Protein AF-A0A4Q3AN61-F1 (afdb_monomer)

Mean predicted aligned error: 5.4 Å

Foldseek 3Di:
DFEADLQAQWRQHPDYAAAPQDQRQQARDGSHHDAPQDRPPDPDGSLCQNVCCVVCRYRHVVCSVSHDDDDPVRDGDPLADRLVRLLVVLLVLLCVQLVPQWLPPWADLQLLVVVVVPDDDPVSRVVSVVVVPDRALCPDDLVSLLVRLQSLQVIDLSNVSRNLSSLLNSQSVPCPDASPGPSLVSNLVLQLCECCRPSCVSSSVPGDLSNLQSSLLSLLSQLQHHDDVSVVSSVSSCVNYSVVSHDPSSVSNRD

Nearest PDB structures (foldseek):
  1upk-assembly1_A  TM=3.782E-01  e=3.905E+00  Homo sapiens
  4u4j-assembly1_A  TM=2.506E-01  e=3.212E+00  Salmonella enterica subsp. enterica serovar Typhimurium str. LT2
  8uxh-assembly1_A  TM=2.604E-01  e=4.522E+00  Homo sapiens
  5njg-assembly1_B  TM=1.782E-01  e=8.124E+00  Homo sapiens

Structure (mmCIF, N/CA/C/O backbone):
data_AF-A0A4Q3AN61-F1
#
_entry.id   AF-A0A4Q3AN61-F1
#
loop_
_atom_site.group_PDB
_atom_site.id
_atom_site.type_symbol
_atom_site.label_atom_id
_atom_site.label_alt_id
_atom_site.label_comp_id
_atom_site.label_asym_id
_atom_site.label_entity_id
_atom_site.label_seq_id
_atom_site.pdbx_PDB_ins_code
_atom_site.Cartn_x
_atom_site.Cartn_y
_atom_site.Cartn_z
_atom_site.occupancy
_atom_site.B_iso_or_equiv
_atom_site.auth_seq_id
_atom_site.auth_comp_id
_atom_site.auth_asym_id
_atom_site.auth_atom_id
_atom_site.pdbx_PDB_model_num
ATOM 1 N N . MET A 1 1 ? -18.630 11.965 19.492 1.00 81.62 1 MET A N 1
ATOM 2 C CA . MET A 1 1 ? -19.019 10.878 18.563 1.00 81.62 1 MET A CA 1
ATOM 3 C C . MET A 1 1 ? -18.041 9.739 18.795 1.00 81.62 1 MET A C 1
ATOM 5 O O . MET A 1 1 ? -16.906 10.048 19.118 1.00 81.62 1 MET A O 1
ATOM 9 N N . LEU A 1 2 ? -18.459 8.474 18.699 1.00 92.25 2 LEU A N 1
ATOM 10 C CA . LEU A 1 2 ? -17.541 7.343 18.878 1.00 92.25 2 LEU A CA 1
ATOM 11 C C . LEU A 1 2 ? -16.742 7.054 17.594 1.00 92.25 2 LEU A C 1
ATOM 13 O O . LEU A 1 2 ? -17.246 7.204 16.472 1.00 92.25 2 LEU A O 1
ATOM 17 N N . HIS A 1 3 ? -15.504 6.613 17.774 1.00 92.88 3 HIS A N 1
ATOM 18 C CA . HIS A 1 3 ? -14.514 6.335 16.738 1.00 92.88 3 HIS A CA 1
ATOM 19 C C . HIS A 1 3 ? -14.272 4.823 16.602 1.00 92.88 3 HIS A C 1
ATOM 21 O O . HIS A 1 3 ? -14.392 4.097 17.595 1.00 92.88 3 HIS A O 1
ATOM 27 N N . PRO A 1 4 ? -14.008 4.324 15.380 1.00 93.88 4 PRO A N 1
ATOM 28 C CA . PRO A 1 4 ? -13.823 2.899 15.142 1.00 93.88 4 PRO A CA 1
ATOM 29 C C . PRO A 1 4 ? -12.527 2.385 15.772 1.00 93.88 4 PRO A C 1
ATOM 31 O O . PRO A 1 4 ? -11.484 3.019 15.658 1.00 93.88 4 PRO A O 1
ATOM 34 N N . CYS A 1 5 ? -12.590 1.208 16.387 1.00 94.12 5 CYS A N 1
ATOM 35 C CA . CYS A 1 5 ? -11.400 0.447 16.747 1.00 94.12 5 CYS A CA 1
ATOM 36 C C . CYS A 1 5 ? -10.705 -0.059 15.465 1.00 94.12 5 CYS A C 1
ATOM 38 O O . CYS A 1 5 ? -11.389 -0.642 14.617 1.00 94.12 5 CYS A O 1
ATOM 40 N N . PRO A 1 6 ? -9.375 0.081 15.317 1.00 92.12 6 PRO A N 1
ATOM 41 C CA . PRO A 1 6 ? -8.661 -0.352 14.112 1.00 92.12 6 PRO A CA 1
ATOM 42 C C . PRO A 1 6 ? -8.673 -1.880 13.932 1.00 92.12 6 PRO A C 1
ATOM 44 O O . PRO A 1 6 ? -8.605 -2.379 12.806 1.00 92.12 6 PRO A O 1
ATOM 47 N N . CYS A 1 7 ? -8.820 -2.639 15.023 1.00 94.19 7 CYS A N 1
ATOM 48 C CA . CYS A 1 7 ? -8.871 -4.099 14.996 1.00 94.19 7 CYS A CA 1
ATOM 49 C C . CYS A 1 7 ? -10.232 -4.639 14.520 1.00 94.19 7 CYS A C 1
ATOM 51 O O . CYS A 1 7 ? -10.282 -5.456 13.605 1.00 94.19 7 CYS A O 1
ATOM 53 N N . CYS A 1 8 ? -11.353 -4.184 15.092 1.00 95.81 8 CYS A N 1
ATOM 54 C CA . CYS A 1 8 ? -12.673 -4.749 14.770 1.00 95.81 8 CYS A CA 1
ATOM 55 C C . CYS A 1 8 ? -13.580 -3.842 13.924 1.00 95.81 8 CYS A C 1
ATOM 57 O O . CYS A 1 8 ? -14.554 -4.318 13.335 1.00 95.81 8 CYS A O 1
ATOM 59 N N . GLY A 1 9 ? -13.292 -2.543 13.851 1.00 95.50 9 GLY A N 1
ATOM 60 C CA . GLY A 1 9 ? -14.069 -1.548 13.109 1.00 95.50 9 GLY A CA 1
ATOM 61 C C . GLY A 1 9 ? -15.315 -1.024 13.820 1.00 95.50 9 GLY A C 1
ATOM 62 O O . GLY A 1 9 ? -15.982 -0.133 13.290 1.00 95.50 9 GLY A O 1
ATOM 63 N N . TYR A 1 10 ? -15.658 -1.548 14.999 1.00 97.00 10 TYR A N 1
ATOM 6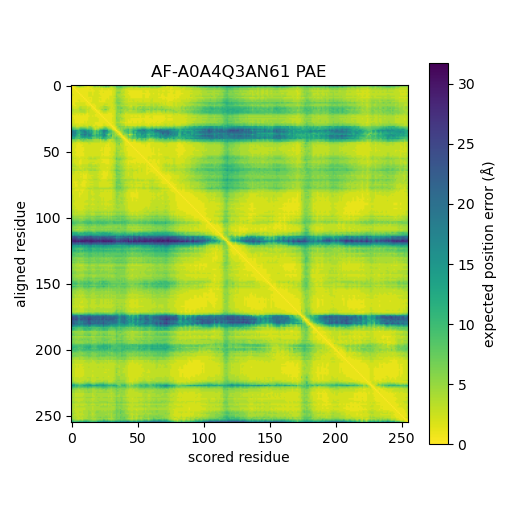4 C CA . TYR A 1 10 ? -16.781 -1.054 15.798 1.00 97.00 10 TYR A CA 1
ATOM 65 C C . TYR A 1 10 ? -16.436 0.264 16.484 1.00 97.00 10 TYR A C 1
ATOM 67 O O . TYR A 1 10 ? -15.314 0.462 16.950 1.00 97.00 10 TYR A O 1
ATOM 75 N N . ARG A 1 11 ? -17.403 1.185 16.524 1.00 95.62 11 ARG A N 1
ATOM 76 C CA . ARG A 1 11 ? -17.224 2.520 17.101 1.00 95.62 11 ARG A CA 1
ATOM 77 C C . ARG A 1 11 ? -17.287 2.480 18.621 1.00 95.62 11 ARG A C 1
ATOM 79 O O . ARG A 1 11 ? -18.329 2.765 19.192 1.00 95.62 11 ARG A O 1
ATOM 86 N N . THR A 1 12 ? -16.170 2.139 19.252 1.00 95.25 12 THR A N 1
ATOM 87 C CA . THR A 1 12 ? -16.048 2.024 20.712 1.00 95.25 12 THR A CA 1
ATOM 88 C C . THR A 1 12 ? -15.184 3.120 21.329 1.00 95.25 12 THR A C 1
ATOM 90 O O . THR A 1 12 ? -15.250 3.340 22.537 1.00 95.25 12 THR A O 1
ATOM 93 N N . TYR A 1 13 ? -14.341 3.790 20.539 1.00 93.56 13 TYR A N 1
ATOM 94 C CA . TYR A 1 13 ? -13.363 4.741 21.063 1.00 93.56 13 TYR A CA 1
ATOM 95 C C . TYR A 1 13 ? -13.947 6.132 21.258 1.00 93.56 13 TYR A C 1
ATOM 97 O O . TYR A 1 13 ? -14.744 6.617 20.455 1.00 93.56 13 TYR A O 1
ATOM 105 N N . THR A 1 14 ? -13.550 6.783 22.346 1.00 93.25 14 THR A N 1
ATOM 106 C CA . THR A 1 14 ? -13.992 8.149 22.672 1.00 93.25 14 THR A CA 1
ATOM 107 C C . THR A 1 14 ? -13.210 9.226 21.920 1.00 93.25 14 THR A C 1
ATOM 109 O O . THR A 1 14 ? -13.725 10.327 21.722 1.00 93.25 14 THR A O 1
ATOM 112 N N . LEU A 1 15 ? -12.010 8.884 21.450 1.00 91.69 15 LEU A N 1
ATOM 113 C CA . LEU A 1 15 ? -11.125 9.693 20.615 1.00 91.69 15 LEU A CA 1
ATOM 114 C C . LEU A 1 15 ? -10.710 8.880 19.372 1.00 91.69 15 LEU A C 1
ATOM 116 O O . LEU A 1 15 ? -10.845 7.654 19.390 1.00 91.69 15 LEU A O 1
ATOM 120 N N . PRO A 1 16 ? -10.244 9.523 18.284 1.00 89.69 16 PRO A N 1
ATOM 121 C CA . PRO A 1 16 ? -9.617 8.813 17.168 1.00 89.69 16 PRO A CA 1
ATOM 122 C C . PRO A 1 16 ? -8.481 7.902 17.651 1.00 89.69 16 PRO A C 1
ATOM 124 O O . PRO A 1 16 ? -7.779 8.268 18.592 1.00 89.69 16 PRO A O 1
ATOM 127 N N . ALA A 1 17 ? -8.321 6.743 17.007 1.00 87.31 17 ALA A N 1
ATOM 128 C CA . ALA A 1 17 ? -7.246 5.801 17.311 1.00 87.31 17 ALA A CA 1
ATOM 129 C C . ALA A 1 17 ? -5.861 6.423 17.050 1.00 87.31 17 ALA A C 1
ATOM 131 O O . ALA A 1 17 ? -5.745 7.427 16.342 1.00 87.31 17 ALA A O 1
ATOM 132 N N . GLY A 1 18 ? -4.818 5.822 17.622 1.00 82.75 18 GLY A N 1
ATOM 133 C CA . GLY A 1 18 ? -3.443 6.322 17.522 1.00 82.75 18 GLY A CA 1
ATOM 134 C C . GLY A 1 18 ? -2.778 6.542 18.877 1.00 82.75 18 GLY A C 1
ATOM 135 O O . GLY A 1 18 ? -1.993 7.479 19.028 1.00 82.75 18 GLY A O 1
ATOM 136 N N . GLY A 1 19 ? -3.106 5.713 19.870 1.00 85.12 19 GLY A N 1
ATOM 137 C CA . GLY A 1 19 ? -2.474 5.766 21.189 1.00 85.12 19 GLY A CA 1
ATOM 138 C C . GLY A 1 19 ? -3.337 6.359 22.300 1.00 85.12 19 GLY A C 1
ATOM 139 O O . GLY A 1 19 ? -2.818 7.019 23.199 1.00 85.12 19 GLY A O 1
ATOM 140 N N . THR A 1 20 ? -4.653 6.147 22.261 1.00 86.75 20 THR A N 1
ATOM 141 C CA . THR A 1 20 ? -5.589 6.592 23.309 1.00 86.75 20 THR A CA 1
ATOM 142 C C . THR A 1 20 ? -5.474 5.813 24.623 1.00 86.75 20 THR A C 1
ATOM 144 O O . THR A 1 20 ? -6.098 6.209 25.608 1.00 86.75 20 THR A O 1
ATOM 147 N N . MET A 1 21 ? -4.706 4.716 24.649 1.00 89.31 21 MET A N 1
ATOM 148 C CA . MET A 1 21 ? -4.647 3.724 25.733 1.00 89.31 21 MET A CA 1
ATOM 149 C C . MET A 1 21 ? -6.006 3.066 26.023 1.00 89.31 21 MET A C 1
ATOM 151 O O . MET A 1 21 ? -6.222 2.495 27.092 1.00 89.31 21 MET A O 1
ATOM 155 N N . GLN A 1 22 ? -6.971 3.173 25.102 1.00 92.50 22 GLN A N 1
ATOM 156 C CA . GLN A 1 22 ? -8.298 2.610 25.300 1.00 92.50 22 GLN A CA 1
ATOM 157 C C . GLN A 1 22 ? -8.329 1.135 24.884 1.00 92.50 22 GLN A C 1
ATOM 159 O O . GLN A 1 22 ? -8.010 0.781 23.748 1.00 92.50 22 GLN A O 1
ATOM 164 N N . LEU A 1 23 ? -8.828 0.284 25.779 1.00 94.88 23 LEU A N 1
ATOM 165 C CA . LEU A 1 23 ? -9.149 -1.106 25.476 1.00 94.88 23 LEU A CA 1
ATOM 166 C C . LEU A 1 23 ? -10.512 -1.201 24.775 1.00 94.88 23 LEU A C 1
ATOM 168 O O . LEU A 1 23 ? -11.520 -0.675 25.260 1.00 94.88 23 LEU A O 1
ATOM 172 N N . CYS A 1 24 ? -10.566 -1.858 23.618 1.00 96.12 24 CYS A N 1
ATOM 173 C CA . CYS A 1 24 ? -11.823 -2.080 22.910 1.00 96.12 24 CYS A CA 1
ATOM 174 C C . CYS A 1 24 ? -12.629 -3.193 23.602 1.00 96.12 24 CYS A C 1
ATOM 176 O O . CYS A 1 24 ? -12.185 -4.334 23.600 1.00 96.12 24 CYS A O 1
ATOM 178 N N . PRO A 1 25 ? -13.848 -2.948 24.111 1.00 97.12 25 PRO A N 1
ATOM 179 C CA . PRO A 1 25 ? -14.635 -3.993 24.774 1.00 97.12 25 PRO A CA 1
ATOM 180 C C . PRO A 1 25 ? -15.179 -5.061 23.808 1.00 97.12 25 PRO A C 1
ATOM 182 O O . PRO A 1 25 ? -15.655 -6.107 24.242 1.00 97.12 25 PRO A O 1
ATOM 185 N N . VAL A 1 26 ? -15.149 -4.795 22.497 1.00 98.06 26 VAL A N 1
ATOM 186 C CA . VAL A 1 26 ? -15.677 -5.706 21.470 1.00 98.06 26 VAL A CA 1
ATOM 187 C C . VAL A 1 26 ? -14.638 -6.725 21.016 1.00 98.06 26 VAL A C 1
ATOM 189 O O . VAL A 1 26 ? -15.005 -7.847 20.690 1.00 98.06 26 VAL A O 1
ATOM 192 N N . CYS A 1 27 ? -13.357 -6.355 20.976 1.00 97.19 27 CYS A N 1
ATOM 193 C CA . CYS A 1 27 ? -12.296 -7.257 20.526 1.00 97.19 27 CYS A CA 1
ATOM 194 C C . CYS A 1 27 ? -11.106 -7.360 21.475 1.00 97.19 27 CYS A C 1
ATOM 196 O O . CYS A 1 27 ? -10.218 -8.142 21.193 1.00 97.19 27 CYS A O 1
ATOM 198 N N . PHE A 1 28 ? -11.072 -6.595 22.563 1.00 96.12 28 PHE A N 1
ATOM 199 C CA . PHE A 1 28 ? -9.968 -6.533 23.523 1.00 96.12 28 PHE A CA 1
ATOM 200 C C . PHE A 1 28 ? -8.650 -5.933 22.994 1.00 96.12 28 PHE A C 1
ATOM 202 O O . PHE A 1 28 ? -7.625 -6.020 23.651 1.00 96.12 28 PHE A O 1
ATOM 209 N N . TRP A 1 29 ? -8.661 -5.263 21.835 1.00 94.81 29 TRP A N 1
ATOM 210 C CA . TRP A 1 29 ? -7.485 -4.534 21.339 1.00 94.81 29 TRP A CA 1
ATOM 211 C C . TRP A 1 29 ? -7.220 -3.272 22.167 1.00 94.81 29 TRP A C 1
ATOM 213 O O . TRP A 1 29 ? -8.108 -2.415 22.278 1.00 94.81 29 TRP A O 1
ATOM 223 N N . GLU A 1 30 ? -6.008 -3.135 22.702 1.00 93.12 30 GLU A N 1
ATOM 224 C CA . GLU A 1 30 ? -5.552 -1.908 23.357 1.00 93.12 30 GLU A CA 1
ATOM 225 C C . GLU A 1 30 ? -4.982 -0.939 22.320 1.00 93.12 30 GLU A C 1
ATOM 227 O O . GLU A 1 30 ? -4.040 -1.274 21.607 1.00 93.12 30 GLU A O 1
ATOM 232 N N . ASP A 1 31 ? -5.529 0.275 22.237 1.00 89.75 31 ASP A N 1
ATOM 233 C CA . ASP A 1 31 ? -4.998 1.356 21.396 1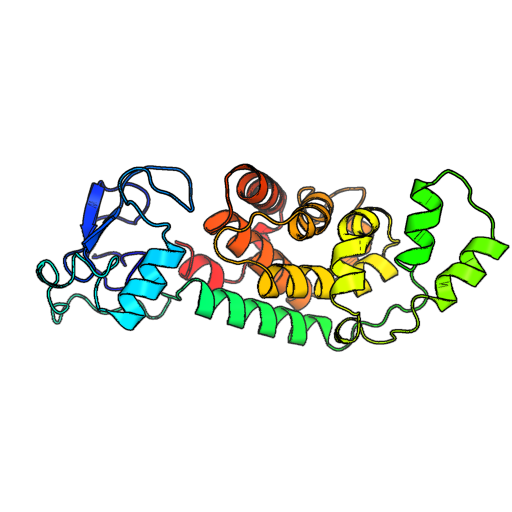.00 89.75 31 ASP A CA 1
ATOM 234 C C . ASP A 1 31 ? -3.819 2.057 22.081 1.00 89.75 31 ASP A C 1
ATOM 236 O O . ASP A 1 31 ? -3.891 3.230 22.443 1.00 89.75 31 ASP A O 1
ATOM 240 N N . ALA A 1 32 ? -2.744 1.314 22.321 1.00 84.38 32 ALA A N 1
ATOM 241 C CA . ALA A 1 32 ? -1.521 1.848 22.899 1.00 84.38 32 ALA A CA 1
ATOM 242 C C . ALA A 1 32 ? -0.745 2.723 21.893 1.00 84.38 32 ALA A C 1
ATOM 244 O O . ALA A 1 32 ? -0.898 2.560 20.679 1.00 84.38 32 ALA A O 1
ATOM 245 N N . PRO A 1 33 ? 0.056 3.695 22.361 1.00 75.12 33 PRO A N 1
ATOM 246 C CA . PRO A 1 33 ? 0.969 4.443 21.514 1.00 75.12 33 PRO A CA 1
ATOM 247 C C . PRO A 1 33 ? 2.162 3.562 21.131 1.00 75.12 33 PRO A C 1
ATOM 249 O O . PRO A 1 33 ? 2.744 2.889 21.976 1.00 75.12 33 PRO A O 1
ATOM 252 N N . GLY A 1 34 ? 2.568 3.614 19.870 1.00 67.50 34 GLY A N 1
ATOM 253 C CA . GLY A 1 34 ? 3.721 2.880 19.359 1.00 67.50 34 GLY A CA 1
ATOM 254 C C . GLY A 1 34 ? 3.796 2.968 17.841 1.00 67.50 34 GLY A C 1
ATOM 255 O O . GLY A 1 34 ? 2.941 3.596 17.208 1.00 67.50 34 GLY A O 1
ATOM 256 N N . GLU A 1 35 ? 4.832 2.371 17.268 1.00 57.16 35 GLU A N 1
ATOM 257 C CA . GLU A 1 35 ? 5.071 2.381 15.828 1.00 57.16 35 GLU A CA 1
ATOM 258 C C . GLU A 1 35 ? 4.283 1.256 15.145 1.00 57.16 35 GLU A C 1
ATOM 260 O O . GLU A 1 35 ? 4.351 0.093 15.528 1.00 57.16 35 GLU A O 1
ATOM 265 N N . ALA A 1 36 ? 3.478 1.581 14.132 1.00 60.53 36 ALA A N 1
ATOM 266 C CA . ALA A 1 36 ? 2.801 0.541 13.363 1.00 60.53 36 ALA A CA 1
ATOM 267 C C . ALA A 1 36 ? 3.845 -0.400 12.713 1.00 60.53 36 ALA A C 1
ATOM 269 O O . ALA A 1 36 ? 4.864 0.094 12.242 1.00 60.53 36 ALA A O 1
ATOM 270 N N . PRO A 1 37 ? 3.612 -1.729 12.675 1.00 62.22 37 PRO A N 1
ATOM 271 C CA . PRO A 1 37 ? 2.356 -2.419 12.975 1.00 62.22 37 PRO A CA 1
ATOM 272 C C . PRO A 1 37 ? 2.200 -2.887 14.441 1.00 62.22 37 PRO A C 1
ATOM 274 O O . PRO A 1 37 ? 1.203 -3.554 14.745 1.00 62.22 37 PRO A O 1
ATOM 277 N N . TYR A 1 38 ? 3.130 -2.529 15.340 1.00 62.00 38 TYR A N 1
ATOM 278 C CA . TYR A 1 38 ? 3.197 -2.976 16.739 1.00 62.00 38 TYR A CA 1
ATOM 279 C C . TYR A 1 38 ? 3.092 -1.817 17.735 1.00 62.00 38 TYR A C 1
ATOM 281 O O . TYR A 1 38 ? 4.001 -1.018 17.919 1.00 62.00 38 TYR A O 1
ATOM 289 N N . ASN A 1 39 ? 2.020 -1.767 18.514 1.00 66.00 39 ASN A N 1
ATOM 290 C CA . ASN A 1 39 ? 1.826 -0.660 19.450 1.00 66.00 39 ASN A CA 1
ATOM 291 C C . ASN A 1 39 ? 2.432 -0.873 20.854 1.00 66.00 39 ASN A C 1
ATOM 293 O O . ASN A 1 39 ? 2.015 -0.214 21.802 1.00 66.00 39 ASN A O 1
ATOM 297 N N . GLY A 1 40 ? 3.387 -1.799 21.004 1.00 65.75 40 GLY A N 1
ATOM 298 C CA . GLY A 1 40 ? 4.168 -2.022 22.231 1.00 65.75 40 GLY A CA 1
ATOM 299 C C . GLY A 1 40 ? 3.426 -2.632 23.432 1.00 65.75 40 GLY A C 1
ATOM 300 O O . GLY A 1 40 ? 4.089 -3.179 24.310 1.00 65.75 40 GLY A O 1
ATOM 301 N N . SER A 1 41 ? 2.089 -2.576 23.472 1.00 77.06 41 SER A N 1
ATOM 302 C CA . SER A 1 41 ? 1.270 -3.171 24.546 1.00 77.06 41 SER A CA 1
ATOM 303 C C . SER A 1 41 ? 0.604 -4.494 24.171 1.00 77.06 41 SER A C 1
ATOM 305 O O . SER A 1 41 ? 0.270 -5.269 25.062 1.00 77.06 41 SER A O 1
ATOM 307 N N . ASN A 1 42 ? 0.393 -4.762 22.880 1.00 81.69 42 ASN A N 1
ATOM 308 C CA . ASN A 1 42 ? -0.189 -6.025 22.418 1.00 81.69 42 ASN A CA 1
ATOM 309 C C . ASN A 1 42 ? 0.923 -7.014 22.027 1.00 81.69 42 ASN A C 1
ATOM 311 O O . ASN A 1 42 ? 1.952 -6.609 21.484 1.00 81.69 42 ASN A O 1
ATOM 315 N N . GLU A 1 43 ? 0.703 -8.312 22.265 1.00 85.81 43 GLU A N 1
ATOM 316 C CA . GLU A 1 43 ? 1.653 -9.375 21.886 1.00 85.81 43 GLU A CA 1
ATOM 317 C C . GLU A 1 43 ? 1.625 -9.681 20.378 1.00 85.81 43 GLU A C 1
ATOM 319 O O . GLU A 1 43 ? 2.527 -10.331 19.851 1.00 85.81 43 GLU A O 1
ATOM 324 N N . VAL A 1 44 ? 0.588 -9.205 19.682 1.00 87.81 44 VAL A N 1
ATOM 325 C CA . VAL A 1 44 ? 0.359 -9.421 18.251 1.00 87.81 44 VAL A CA 1
ATOM 326 C C . VAL A 1 44 ? 0.293 -8.100 17.486 1.00 87.81 44 VAL A C 1
ATOM 328 O O . VAL A 1 44 ? -0.143 -7.072 18.013 1.00 87.81 44 VAL A O 1
ATOM 331 N N . SER A 1 45 ? 0.668 -8.130 16.207 1.00 87.88 45 SER A N 1
ATOM 332 C CA . SER A 1 45 ? 0.515 -6.976 15.317 1.00 87.88 45 SER A CA 1
ATOM 333 C C . SER A 1 45 ? -0.960 -6.660 15.055 1.00 87.88 45 SER A C 1
ATOM 335 O O . SER A 1 45 ? -1.835 -7.526 15.172 1.00 87.88 45 SER A O 1
ATOM 337 N N . LEU A 1 46 ? -1.267 -5.433 14.618 1.00 89.50 46 LEU A N 1
ATOM 338 C CA . LEU A 1 46 ? -2.643 -5.067 14.250 1.00 89.50 46 LEU A CA 1
ATOM 339 C C . LEU A 1 46 ? -3.219 -5.997 13.163 1.00 89.50 46 LEU A C 1
ATOM 341 O O . LEU A 1 46 ? -4.403 -6.335 13.197 1.00 89.50 46 LEU A O 1
ATOM 345 N N . ILE A 1 47 ? -2.389 -6.445 12.216 1.00 89.44 47 ILE A N 1
ATOM 346 C CA . ILE A 1 47 ? -2.797 -7.374 11.152 1.00 89.44 47 ILE A CA 1
ATOM 347 C C . ILE A 1 47 ? -3.220 -8.718 11.756 1.00 89.44 47 ILE A C 1
ATOM 349 O O . ILE A 1 47 ? -4.281 -9.254 11.421 1.00 89.44 47 ILE A O 1
ATOM 353 N N . GLN A 1 48 ? -2.403 -9.263 12.658 1.00 90.44 48 GLN A N 1
ATOM 354 C CA . GLN A 1 48 ? -2.705 -10.505 13.367 1.00 90.44 48 GLN A CA 1
ATOM 355 C C . GLN A 1 48 ? -3.977 -10.354 14.211 1.00 90.44 48 GLN A C 1
ATOM 357 O O . GLN A 1 48 ? -4.864 -11.203 14.131 1.00 90.44 48 GLN A O 1
ATOM 362 N N . ALA A 1 49 ? -4.132 -9.231 14.916 1.00 93.00 49 ALA A N 1
ATOM 363 C CA . ALA A 1 49 ? -5.318 -8.935 15.709 1.00 93.00 49 ALA A CA 1
ATOM 364 C C . ALA A 1 49 ? -6.606 -8.862 14.880 1.00 93.00 49 ALA A C 1
ATOM 366 O O . ALA A 1 49 ? -7.627 -9.434 15.265 1.00 93.00 49 ALA A O 1
ATOM 367 N N . GLN A 1 50 ? -6.570 -8.205 13.717 1.00 94.19 50 GLN A N 1
ATOM 368 C CA . GLN A 1 50 ? -7.705 -8.158 12.791 1.00 94.19 50 GLN A CA 1
ATOM 369 C C . GLN A 1 50 ? -8.102 -9.564 12.320 1.00 94.19 50 GLN A C 1
ATOM 371 O O . GLN A 1 50 ? -9.291 -9.891 12.283 1.00 94.19 50 GLN A O 1
ATOM 376 N N . ARG A 1 51 ? -7.123 -10.416 11.984 1.00 93.88 51 ARG A N 1
ATOM 377 C CA . ARG A 1 51 ? -7.365 -11.809 11.574 1.00 93.88 51 ARG A CA 1
ATOM 378 C C . ARG A 1 51 ? -7.949 -12.639 12.710 1.00 93.88 51 ARG A C 1
ATOM 380 O O . ARG A 1 51 ? -8.956 -13.313 12.506 1.00 93.88 51 ARG A O 1
ATOM 387 N N . HIS A 1 52 ? -7.369 -12.554 13.905 1.00 95.25 52 HIS A N 1
ATOM 388 C CA . HIS A 1 52 ? -7.894 -13.229 15.087 1.00 95.25 52 HIS A CA 1
ATOM 389 C C . HIS A 1 52 ? -9.319 -12.786 15.398 1.00 95.25 52 HIS A C 1
ATOM 391 O O . HIS A 1 52 ? -10.169 -13.641 15.627 1.00 95.25 52 HIS A O 1
ATOM 397 N N . TYR A 1 53 ? -9.626 -11.490 15.312 1.00 96.81 53 TYR A N 1
ATOM 398 C CA . TYR A 1 53 ? -10.976 -10.999 15.569 1.00 96.81 53 TYR A CA 1
ATOM 399 C C . TYR A 1 53 ? -11.994 -11.598 14.596 1.00 96.81 53 TYR A C 1
ATOM 401 O O . TYR A 1 53 ? -13.066 -12.038 15.010 1.00 96.81 53 TYR A O 1
ATOM 409 N N . LEU A 1 54 ? -11.648 -11.665 13.309 1.00 95.44 54 LEU A N 1
ATOM 410 C CA . LEU A 1 54 ? -12.517 -12.246 12.286 1.00 95.44 54 LEU A CA 1
ATOM 411 C C . LEU A 1 54 ? -12.766 -13.753 12.484 1.00 95.44 54 LEU A C 1
ATOM 413 O O . LEU A 1 54 ? -13.788 -14.247 12.014 1.00 95.44 54 LEU A O 1
ATOM 417 N N . ILE A 1 55 ? -11.873 -14.469 13.176 1.00 95.69 55 ILE A N 1
ATOM 418 C CA . ILE A 1 55 ? -11.982 -15.917 13.423 1.00 95.69 55 ILE A CA 1
ATOM 419 C C . ILE A 1 55 ? -12.602 -16.219 14.799 1.00 95.69 55 ILE A C 1
ATOM 421 O O . ILE A 1 55 ? -13.454 -17.098 14.916 1.00 95.69 55 ILE A O 1
ATOM 425 N N . HIS A 1 56 ? -12.177 -15.505 15.841 1.00 94.94 56 HIS A N 1
ATOM 426 C CA . HIS A 1 56 ? -12.441 -15.822 17.249 1.00 94.94 56 HIS A CA 1
ATOM 427 C C . HIS A 1 56 ? -13.356 -14.811 17.952 1.00 94.94 56 HIS A C 1
ATOM 429 O O . HIS A 1 56 ? -13.855 -15.098 19.038 1.00 94.94 56 HIS A O 1
ATOM 435 N N . GLY A 1 57 ? -13.577 -13.630 17.366 1.00 96.06 57 GLY A N 1
ATOM 436 C CA . GLY A 1 57 ? -14.286 -12.522 18.014 1.00 96.06 57 GLY A CA 1
ATOM 437 C C . GLY A 1 57 ? -13.433 -11.711 18.996 1.00 96.06 57 GLY A C 1
ATOM 438 O O . GLY A 1 57 ? -13.958 -10.805 19.631 1.00 96.06 57 GLY A O 1
ATOM 439 N N . ALA A 1 58 ? -12.127 -11.980 19.087 1.00 97.06 58 ALA A N 1
ATOM 440 C CA . ALA A 1 58 ? -11.162 -11.265 19.926 1.00 97.06 58 ALA A CA 1
ATOM 441 C C . ALA A 1 58 ? -9.845 -11.024 19.166 1.00 97.06 58 ALA A C 1
ATOM 443 O O . ALA A 1 58 ? -9.518 -11.786 18.260 1.00 97.06 58 ALA A O 1
ATOM 444 N N . CYS A 1 59 ? -9.093 -9.979 19.522 1.00 94.88 59 CYS A N 1
ATOM 445 C CA . CYS A 1 59 ? -7.792 -9.641 18.933 1.00 94.88 59 CYS A CA 1
ATOM 446 C C . CYS A 1 59 ? -6.746 -10.740 19.155 1.00 94.88 59 CYS A C 1
ATOM 448 O O . CYS A 1 59 ? -5.817 -10.888 18.369 1.00 94.88 59 CYS A O 1
ATOM 450 N N . GLU A 1 60 ? -6.929 -11.560 20.183 1.00 93.31 60 GLU A N 1
ATOM 451 C CA . GLU A 1 60 ? -6.182 -12.787 20.409 1.00 93.31 60 GLU A CA 1
ATOM 452 C C . GLU A 1 60 ? -7.130 -13.847 20.955 1.00 93.31 60 GLU A C 1
ATOM 454 O O . GLU A 1 60 ? -8.051 -13.542 21.716 1.00 93.31 60 GLU A O 1
ATOM 459 N N . ALA A 1 61 ? -6.903 -15.109 20.587 1.00 93.12 61 ALA A N 1
ATOM 460 C CA . ALA A 1 61 ? -7.788 -16.206 20.976 1.00 93.12 61 ALA A CA 1
ATOM 461 C C . ALA A 1 61 ? -7.954 -16.328 22.505 1.00 93.12 61 ALA A C 1
ATOM 463 O O . ALA A 1 61 ? -9.036 -16.669 22.980 1.00 93.12 61 ALA A O 1
ATOM 464 N N . GLN A 1 62 ? -6.911 -16.001 23.277 1.00 93.94 62 GLN A N 1
ATOM 465 C CA . GLN A 1 62 ? -6.933 -16.057 24.741 1.00 93.94 62 GLN A CA 1
ATOM 466 C C . GLN A 1 62 ? -7.911 -15.065 25.391 1.00 93.94 62 GLN A C 1
ATOM 468 O O . GLN A 1 62 ? -8.436 -15.350 26.465 1.00 93.94 62 GLN A O 1
ATOM 473 N N . PHE A 1 63 ? -8.224 -13.947 24.728 1.00 95.25 63 PHE A N 1
ATOM 474 C CA . PHE A 1 63 ? -9.097 -12.902 25.272 1.00 95.25 63 PHE A CA 1
ATOM 475 C C . PHE A 1 63 ? -10.573 -13.076 24.917 1.00 95.25 63 PHE A C 1
ATOM 477 O O . PHE A 1 63 ? -11.385 -12.206 25.218 1.00 95.25 63 PHE A O 1
ATOM 484 N N . GLN A 1 64 ? -10.968 -14.199 24.312 1.00 93.06 64 GLN A N 1
ATOM 485 C CA . GLN A 1 64 ? -12.361 -14.427 23.917 1.00 93.06 64 GLN A CA 1
ATOM 486 C C . GLN A 1 64 ? -13.353 -14.254 25.085 1.00 93.06 64 GLN A C 1
ATOM 488 O O . GLN A 1 64 ? -14.431 -13.694 24.890 1.00 93.06 64 GLN A O 1
ATOM 493 N N . GLY A 1 65 ? -12.974 -14.674 26.299 1.00 94.75 65 GLY A N 1
ATOM 494 C CA . GLY A 1 65 ? -13.788 -14.524 27.513 1.00 94.75 65 GLY A CA 1
ATOM 495 C C . GLY A 1 65 ? -13.916 -13.090 28.042 1.00 94.75 65 GLY A C 1
ATOM 496 O 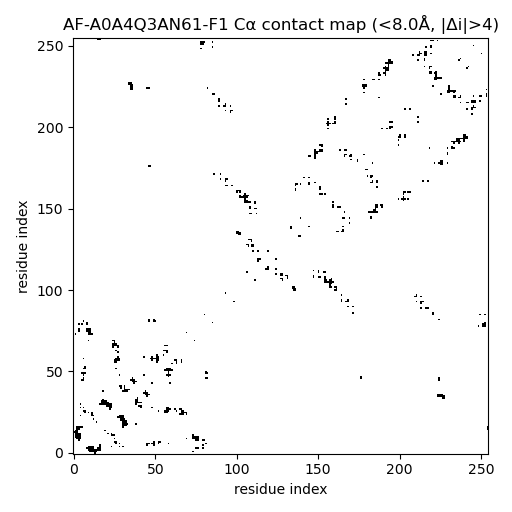O . GLY A 1 65 ? -14.810 -12.827 28.840 1.00 94.75 65 GLY A O 1
ATOM 497 N N . GLU A 1 66 ? -13.069 -12.172 27.573 1.00 96.62 66 GLU A N 1
ATOM 498 C CA . GLU A 1 66 ? -13.022 -10.769 28.004 1.00 96.62 66 GLU A CA 1
ATOM 499 C C . GLU A 1 66 ? -13.783 -9.827 27.049 1.00 96.62 66 GLU A C 1
ATOM 501 O O . GLU A 1 66 ? -13.888 -8.621 27.283 1.00 96.62 66 GLU A O 1
ATOM 506 N N . THR A 1 67 ? -14.322 -10.362 25.949 1.00 97.19 67 THR A N 1
ATOM 507 C CA . THR A 1 67 ? -15.065 -9.589 24.943 1.00 97.19 67 THR A CA 1
ATOM 508 C C . THR A 1 67 ? -16.567 -9.564 25.213 1.00 97.19 67 THR A C 1
ATOM 510 O O . THR A 1 67 ? -17.134 -10.441 25.869 1.00 97.19 67 THR A O 1
ATOM 513 N N . ARG A 1 68 ? -17.254 -8.567 24.649 1.00 97.25 68 ARG A N 1
ATOM 514 C CA . ARG A 1 68 ? -18.720 -8.528 24.570 1.00 97.25 68 ARG A CA 1
ATOM 515 C C . ARG A 1 68 ? -19.204 -8.228 23.156 1.00 97.25 68 ARG A C 1
ATOM 517 O O . ARG A 1 68 ? -18.496 -7.633 22.348 1.00 97.25 68 ARG A O 1
ATOM 524 N N . ALA A 1 69 ? -20.464 -8.560 22.884 1.00 97.19 69 ALA A N 1
ATOM 525 C CA . ALA A 1 69 ? -21.132 -8.083 21.678 1.00 97.19 69 ALA A CA 1
ATOM 526 C C . ALA A 1 69 ? -21.149 -6.535 21.633 1.00 97.19 69 ALA A C 1
ATOM 528 O O . ALA A 1 69 ? -21.239 -5.893 22.691 1.00 97.19 69 ALA A O 1
ATOM 529 N N . PRO A 1 70 ? -21.072 -5.927 20.434 1.00 97.50 70 PRO A N 1
ATOM 530 C CA . PRO A 1 70 ? -21.228 -4.484 20.276 1.00 97.50 70 PRO A CA 1
ATOM 531 C C . PRO A 1 70 ? -22.623 -4.037 20.731 1.00 97.50 70 PRO A C 1
ATOM 533 O O . PRO A 1 70 ? -23.608 -4.760 20.559 1.00 97.50 70 PRO A O 1
ATOM 536 N N . LEU A 1 71 ? -22.708 -2.841 21.311 1.00 97.19 71 LEU A N 1
ATOM 537 C CA . LEU A 1 71 ? -23.983 -2.204 21.639 1.00 97.19 71 LEU A CA 1
ATOM 538 C C . LEU A 1 71 ? -24.680 -1.713 20.365 1.00 97.19 71 LEU A C 1
ATOM 540 O O . LEU A 1 71 ? -24.055 -1.535 19.320 1.00 97.19 71 LEU A O 1
ATOM 544 N N . THR A 1 72 ? -25.980 -1.437 20.460 1.00 96.00 72 THR A N 1
ATOM 545 C CA . THR A 1 72 ? -26.796 -0.962 19.330 1.00 96.00 72 THR A CA 1
ATOM 546 C C . THR A 1 72 ? -26.234 0.320 18.700 1.00 96.00 72 THR A C 1
ATOM 548 O O . THR A 1 72 ? -26.294 0.499 17.485 1.00 96.00 72 THR A O 1
ATOM 551 N N . GLU A 1 73 ? -25.679 1.213 19.516 1.00 94.31 73 GLU A N 1
ATOM 552 C CA . GLU A 1 73 ? -25.060 2.474 19.109 1.00 94.31 73 GLU A CA 1
ATOM 553 C C . GLU A 1 73 ? -23.616 2.329 18.599 1.00 94.31 73 GLU A C 1
ATOM 555 O O . GLU A 1 73 ? -23.121 3.208 17.887 1.00 94.31 73 GLU A O 1
ATOM 560 N N . GLU A 1 74 ? -22.939 1.223 18.918 1.00 96.44 74 GLU A N 1
ATOM 561 C CA . GLU A 1 74 ? -21.577 0.924 18.471 1.00 96.44 74 GLU A CA 1
ATOM 562 C C . GLU A 1 74 ? -21.632 0.334 17.062 1.00 96.44 74 GLU A C 1
ATOM 564 O O . GLU A 1 74 ? -21.314 -0.825 16.833 1.00 96.44 74 GLU A O 1
ATOM 569 N N . VAL A 1 75 ? -22.074 1.123 16.084 1.00 95.94 75 VAL A N 1
ATOM 570 C CA . VAL A 1 75 ? -22.184 0.664 14.694 1.00 95.94 75 VAL A CA 1
ATOM 571 C C . VAL A 1 75 ? -20.789 0.451 14.103 1.00 95.94 75 VAL A C 1
ATOM 573 O O . VAL A 1 75 ? -19.890 1.282 14.275 1.00 95.94 75 VAL A O 1
ATOM 576 N N . ARG A 1 76 ? -20.599 -0.654 13.371 1.00 95.25 76 ARG A N 1
ATOM 577 C CA . ARG A 1 76 ? -19.357 -0.908 12.630 1.00 95.25 76 ARG A CA 1
ATOM 578 C C . ARG A 1 76 ? -19.173 0.145 11.542 1.00 95.25 76 ARG A C 1
ATOM 580 O O . ARG A 1 76 ? -20.102 0.433 10.790 1.00 95.25 76 ARG A O 1
ATOM 587 N N . SER A 1 77 ? -17.982 0.727 11.451 1.00 93.12 77 SER A N 1
ATOM 588 C CA . SER A 1 77 ? -17.669 1.694 10.402 1.00 93.12 77 SER A CA 1
ATOM 589 C C . SER A 1 77 ? -17.811 1.045 9.026 1.00 93.12 77 SER A C 1
ATOM 591 O O . SER A 1 77 ? -17.218 0.001 8.766 1.00 93.12 77 SER A O 1
ATOM 593 N N . THR A 1 78 ? -18.552 1.691 8.126 1.00 92.25 78 THR A N 1
ATOM 594 C CA . THR A 1 78 ? -18.674 1.277 6.718 1.00 92.25 78 THR A CA 1
ATOM 595 C C . THR A 1 78 ? -17.362 1.403 5.952 1.00 92.25 78 THR A C 1
ATOM 597 O O . THR A 1 78 ? -17.214 0.804 4.892 1.00 92.25 78 THR A O 1
ATOM 600 N N . ASN A 1 79 ? -16.425 2.180 6.495 1.00 90.38 79 ASN A N 1
ATOM 601 C CA . ASN A 1 79 ? -15.134 2.456 5.883 1.00 90.38 79 ASN A CA 1
ATOM 602 C C . ASN A 1 79 ? -14.022 1.582 6.472 1.00 90.38 79 ASN A C 1
ATOM 604 O O . ASN A 1 79 ? -12.902 1.611 5.978 1.00 90.38 79 ASN A O 1
ATOM 608 N N . TRP A 1 80 ? -14.313 0.809 7.525 1.00 92.94 80 TRP A N 1
ATOM 609 C CA . TRP A 1 80 ? -13.329 -0.113 8.076 1.00 92.94 80 TRP A CA 1
ATOM 610 C C . TRP A 1 80 ? -13.114 -1.283 7.117 1.00 92.94 80 TRP A C 1
ATOM 612 O O . TRP A 1 80 ? -14.065 -1.924 6.663 1.00 92.94 80 TRP A O 1
ATOM 622 N N . LEU A 1 81 ? -11.846 -1.570 6.847 1.00 93.31 81 LEU A N 1
ATOM 623 C CA . LEU A 1 81 ? -11.387 -2.736 6.111 1.00 93.31 81 LEU A CA 1
ATOM 624 C C . LEU A 1 81 ? -10.247 -3.350 6.918 1.00 93.31 81 LEU A C 1
ATOM 626 O O . LEU A 1 81 ? -9.357 -2.626 7.361 1.00 93.31 81 LEU A O 1
ATOM 630 N N . SER A 1 82 ? -10.253 -4.673 7.092 1.00 92.50 82 SER A N 1
ATOM 631 C CA . SER A 1 82 ? -9.042 -5.338 7.575 1.00 92.50 82 SER A CA 1
ATOM 632 C C . SER A 1 82 ? -7.916 -5.154 6.560 1.00 92.50 82 SER A C 1
ATOM 634 O O . SER A 1 82 ? -8.169 -4.911 5.374 1.00 92.50 82 SER A O 1
ATOM 636 N N . PHE A 1 83 ? -6.678 -5.336 7.009 1.00 91.19 83 PHE A N 1
ATOM 637 C CA . PHE A 1 83 ? -5.502 -5.350 6.151 1.00 91.19 83 PHE A CA 1
ATOM 638 C C . PHE A 1 83 ? -5.712 -6.241 4.922 1.00 91.19 83 PHE A C 1
ATOM 640 O O . PHE A 1 83 ? -5.513 -5.787 3.801 1.00 91.19 83 PHE A O 1
ATOM 647 N N . ASP A 1 84 ? -6.197 -7.474 5.108 1.00 92.06 84 ASP A N 1
ATOM 648 C CA . ASP A 1 84 ? -6.402 -8.416 4.001 1.00 92.06 84 ASP A CA 1
ATOM 649 C C . ASP A 1 84 ? -7.444 -7.920 2.986 1.00 92.06 84 ASP A C 1
ATOM 651 O O . ASP A 1 84 ? -7.219 -8.024 1.779 1.00 92.06 84 ASP A O 1
ATOM 655 N N . MET A 1 85 ? -8.551 -7.328 3.454 1.00 93.88 85 MET A N 1
ATOM 656 C CA . MET A 1 85 ? -9.590 -6.765 2.579 1.00 93.88 85 MET A CA 1
ATOM 657 C C . MET A 1 85 ? -9.088 -5.531 1.819 1.00 93.88 85 MET A C 1
ATOM 659 O O . MET A 1 85 ? -9.420 -5.332 0.648 1.00 93.88 85 MET A O 1
ATOM 663 N N . LEU A 1 86 ? -8.306 -4.680 2.487 1.00 93.44 86 LEU A N 1
ATOM 664 C CA . LEU A 1 86 ? -7.717 -3.485 1.892 1.00 93.44 86 LEU A CA 1
ATOM 665 C C . LEU A 1 86 ? -6.653 -3.860 0.853 1.00 93.44 86 LEU A C 1
ATOM 667 O O . LEU A 1 86 ? -6.685 -3.356 -0.269 1.00 93.44 86 LEU A O 1
ATOM 671 N N . ARG A 1 87 ? -5.775 -4.807 1.194 1.00 93.44 87 ARG A N 1
ATOM 672 C CA . ARG A 1 87 ? -4.760 -5.394 0.313 1.00 93.44 87 ARG A CA 1
ATOM 673 C C . ARG A 1 87 ? -5.379 -5.961 -0.960 1.00 93.44 87 ARG A C 1
ATOM 675 O O . ARG A 1 87 ? -4.943 -5.612 -2.053 1.00 93.44 87 ARG A O 1
ATOM 682 N N . GLU A 1 88 ? -6.428 -6.774 -0.839 1.00 94.94 88 GLU A N 1
ATOM 683 C CA . GLU A 1 88 ? -7.137 -7.341 -1.993 1.00 94.94 88 GLU A CA 1
ATOM 684 C C . GLU A 1 88 ? -7.727 -6.244 -2.892 1.00 94.94 88 GLU A C 1
ATOM 686 O O . GLU A 1 88 ? -7.552 -6.265 -4.112 1.00 94.94 88 GLU A O 1
ATOM 691 N N . LYS A 1 89 ? -8.368 -5.228 -2.298 1.00 95.88 89 LYS A N 1
ATOM 692 C CA . LYS A 1 89 ? -8.896 -4.080 -3.050 1.00 95.88 89 LYS A CA 1
ATOM 693 C C . LYS A 1 89 ? -7.806 -3.329 -3.812 1.00 95.88 89 LYS A C 1
ATOM 695 O O . LYS A 1 89 ? -8.040 -2.941 -4.957 1.00 95.88 89 LYS A O 1
ATOM 700 N N . ILE A 1 90 ? -6.635 -3.133 -3.207 1.00 96.75 90 ILE A N 1
ATOM 701 C CA . ILE A 1 90 ? -5.506 -2.455 -3.856 1.00 96.75 90 ILE A CA 1
ATOM 702 C C . ILE A 1 90 ? -4.954 -3.308 -5.001 1.00 96.75 90 ILE A C 1
ATOM 704 O O . ILE A 1 90 ? -4.763 -2.772 -6.090 1.00 96.75 90 ILE A O 1
ATOM 708 N N . ILE A 1 91 ? -4.787 -4.622 -4.816 1.00 96.81 91 ILE A N 1
ATOM 709 C CA . ILE A 1 91 ? -4.367 -5.539 -5.891 1.00 96.81 91 ILE A CA 1
ATOM 710 C C . ILE A 1 91 ? -5.325 -5.439 -7.085 1.00 96.81 91 ILE A C 1
ATOM 712 O O . ILE A 1 91 ? -4.885 -5.230 -8.214 1.00 96.81 91 ILE A O 1
ATOM 716 N N . VAL A 1 92 ? -6.639 -5.494 -6.845 1.00 97.88 92 VAL A N 1
ATOM 717 C CA . VAL A 1 92 ? -7.655 -5.331 -7.900 1.00 97.88 92 VAL A CA 1
ATOM 718 C C . VAL A 1 92 ? -7.561 -3.956 -8.574 1.00 97.88 92 VAL A C 1
ATOM 720 O O . VAL A 1 92 ? -7.762 -3.843 -9.786 1.00 97.88 92 VAL A O 1
ATOM 723 N N . SER A 1 93 ? -7.255 -2.902 -7.814 1.00 97.94 93 SER A N 1
ATOM 724 C CA . SER A 1 93 ? -7.055 -1.552 -8.350 1.00 97.94 93 SER A CA 1
ATOM 725 C C . SER A 1 93 ? -5.819 -1.464 -9.250 1.00 97.94 93 SER A C 1
ATOM 727 O O . SER A 1 93 ? -5.890 -0.843 -10.312 1.00 97.94 93 SER A O 1
ATOM 729 N N . ILE A 1 94 ? -4.704 -2.094 -8.866 1.00 98.38 94 ILE A N 1
ATOM 730 C CA . ILE A 1 94 ? -3.474 -2.168 -9.671 1.00 98.38 94 ILE A CA 1
ATOM 731 C C . ILE A 1 94 ? -3.755 -2.927 -10.971 1.00 98.38 94 ILE A C 1
ATOM 733 O O . ILE A 1 94 ? -3.533 -2.394 -12.056 1.00 98.38 94 ILE A O 1
ATOM 737 N N . GLU A 1 95 ? -4.338 -4.123 -10.869 1.00 98.38 95 GLU A N 1
ATOM 738 C CA . GLU A 1 95 ? -4.705 -4.956 -12.021 1.00 98.38 95 GLU A CA 1
ATOM 739 C C . GLU A 1 95 ? -5.560 -4.187 -13.029 1.00 98.38 95 GLU A C 1
ATOM 741 O O . GLU A 1 95 ? -5.291 -4.205 -14.228 1.00 98.38 95 GLU A O 1
ATOM 746 N N . ARG A 1 96 ? -6.564 -3.450 -12.543 1.00 98.19 96 ARG A N 1
ATOM 747 C CA . ARG A 1 96 ? -7.460 -2.662 -13.393 1.00 98.19 96 ARG A CA 1
ATOM 748 C C . ARG A 1 96 ? -6.775 -1.448 -14.013 1.00 98.19 96 ARG A C 1
ATOM 750 O O . ARG A 1 96 ? -6.901 -1.240 -15.215 1.00 98.19 96 ARG A O 1
ATOM 757 N N . SER A 1 97 ? -6.079 -0.637 -13.223 1.00 98.12 97 SER A N 1
ATOM 758 C CA . SER A 1 97 ? -5.492 0.628 -13.700 1.00 98.12 97 SER A CA 1
ATOM 759 C C . SER A 1 97 ? -4.322 0.412 -14.668 1.00 98.12 97 SER A C 1
ATOM 761 O O . SER A 1 97 ? -4.119 1.207 -15.588 1.00 98.12 97 SER A O 1
ATOM 763 N N . PHE A 1 98 ? -3.598 -0.701 -14.535 1.00 98.25 98 PHE A N 1
ATOM 764 C CA . PHE A 1 98 ? -2.476 -1.051 -15.408 1.00 98.25 98 PHE A CA 1
ATOM 765 C C . PHE A 1 98 ? -2.817 -2.126 -16.456 1.00 98.25 98 PHE A C 1
ATOM 767 O O . PHE A 1 98 ? -1.936 -2.526 -17.213 1.00 98.25 98 PHE A O 1
ATOM 774 N N . HIS A 1 99 ? -4.073 -2.582 -16.574 1.00 97.50 99 HIS A N 1
ATOM 775 C CA . HIS A 1 99 ? -4.446 -3.733 -17.425 1.00 97.50 99 HIS A CA 1
ATOM 776 C C . HIS A 1 99 ? -3.992 -3.646 -18.895 1.00 97.50 99 HIS A C 1
ATOM 778 O O . HIS A 1 99 ? -3.760 -4.676 -19.523 1.00 97.50 99 HIS A O 1
ATOM 784 N N . LYS A 1 100 ? -3.904 -2.429 -19.448 1.00 96.00 100 LYS A N 1
ATOM 785 C CA . LYS A 1 100 ? -3.543 -2.139 -20.848 1.00 96.00 100 LYS A CA 1
ATOM 786 C C . LYS A 1 100 ? -2.082 -1.742 -21.050 1.00 96.00 100 LYS A C 1
ATOM 788 O O . LYS A 1 100 ? -1.697 -1.475 -22.183 1.00 96.00 100 LYS A O 1
ATOM 793 N N . VAL A 1 101 ? -1.292 -1.651 -19.984 1.00 96.50 101 VAL A N 1
ATOM 794 C CA . VAL A 1 101 ? 0.100 -1.212 -20.087 1.00 96.50 101 VAL A CA 1
ATOM 795 C C . VAL A 1 101 ? 0.933 -2.309 -20.743 1.00 96.50 101 VAL A C 1
ATOM 797 O O . VAL A 1 101 ? 0.979 -3.440 -20.261 1.00 96.50 101 VAL A O 1
ATOM 800 N N . ALA A 1 102 ? 1.592 -1.950 -21.841 1.00 95.00 102 ALA A N 1
ATOM 801 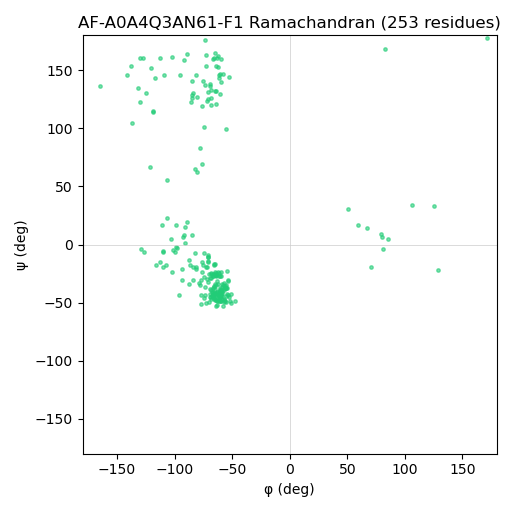C CA . ALA A 1 102 ? 2.569 -2.770 -22.541 1.00 95.00 102 ALA A CA 1
ATOM 802 C C . ALA A 1 102 ? 3.961 -2.138 -22.404 1.00 95.00 102 ALA A C 1
ATOM 804 O O . ALA A 1 102 ? 4.076 -0.951 -22.107 1.00 95.00 102 ALA A O 1
ATOM 805 N N . ARG A 1 103 ? 5.018 -2.926 -22.632 1.00 93.62 103 ARG A N 1
ATOM 806 C CA . ARG A 1 103 ? 6.403 -2.446 -22.503 1.00 93.62 103 ARG A CA 1
ATOM 807 C C . ARG A 1 103 ? 6.771 -1.390 -23.547 1.00 93.62 103 ARG A C 1
ATOM 809 O O . ARG A 1 103 ? 7.652 -0.586 -23.296 1.00 93.62 103 ARG A O 1
ATOM 816 N N . GLU A 1 104 ? 6.123 -1.405 -24.716 1.00 92.94 104 GLU A N 1
ATOM 817 C CA . GLU A 1 104 ? 6.303 -0.409 -25.794 1.00 92.94 104 GLU A CA 1
ATOM 818 C C . GLU A 1 104 ? 7.773 -0.158 -26.197 1.00 92.94 104 GLU A C 1
ATOM 820 O O . GLU A 1 104 ? 8.133 0.921 -26.653 1.00 92.94 104 GLU A O 1
ATOM 825 N N . GLY A 1 105 ? 8.628 -1.179 -26.066 1.00 90.31 105 GLY A N 1
ATOM 826 C CA . GLY A 1 105 ? 10.060 -1.082 -26.372 1.00 90.31 105 GLY A CA 1
ATOM 827 C C . GLY A 1 105 ? 10.935 -0.545 -25.234 1.00 90.31 105 GLY A C 1
ATOM 828 O O . GLY A 1 105 ? 12.133 -0.392 -25.446 1.00 90.31 105 GLY A O 1
ATOM 829 N N . GLY A 1 106 ? 10.367 -0.300 -24.050 1.00 94.00 106 GLY A N 1
ATOM 830 C CA . GLY A 1 106 ? 11.118 0.030 -22.840 1.00 94.00 106 GLY A CA 1
ATOM 831 C C . GLY A 1 106 ? 12.098 -1.064 -22.419 1.00 94.00 106 GLY A C 1
ATOM 832 O O . GLY A 1 106 ? 11.955 -2.235 -22.805 1.00 94.00 106 GLY A O 1
ATOM 833 N N . THR A 1 107 ? 13.088 -0.679 -21.618 1.00 94.19 107 THR A N 1
ATOM 834 C CA . THR A 1 107 ? 14.142 -1.589 -21.159 1.00 94.19 107 THR A CA 1
ATOM 835 C C . THR A 1 107 ? 13.591 -2.744 -20.324 1.00 94.19 107 THR A C 1
ATOM 837 O O . THR A 1 107 ? 12.526 -2.674 -19.710 1.00 94.19 107 THR A O 1
ATOM 840 N N . THR A 1 108 ? 14.316 -3.859 -20.342 1.00 95.31 108 THR A N 1
ATOM 841 C CA . THR A 1 108 ? 13.953 -5.103 -19.648 1.00 95.31 108 THR A CA 1
ATOM 842 C C . THR A 1 108 ? 14.745 -5.297 -18.360 1.00 95.31 108 THR A C 1
ATOM 844 O O . THR A 1 108 ? 15.814 -4.708 -18.183 1.00 95.31 108 THR A O 1
ATOM 847 N N . LEU A 1 109 ? 14.254 -6.162 -17.467 1.00 94.38 109 LEU A N 1
ATOM 848 C CA . LEU A 1 109 ? 14.941 -6.472 -16.209 1.00 94.38 109 LEU A CA 1
ATOM 849 C C . LEU A 1 109 ? 16.327 -7.079 -16.458 1.00 94.38 109 LEU A C 1
ATOM 851 O O . LEU A 1 109 ? 17.303 -6.612 -15.876 1.00 94.38 109 LEU A O 1
ATOM 855 N N . HIS A 1 110 ? 16.447 -8.040 -17.382 1.00 93.50 110 HIS A N 1
ATOM 856 C CA . HIS A 1 110 ? 17.747 -8.641 -17.700 1.00 93.50 110 HIS A CA 1
ATOM 857 C C . HIS A 1 110 ? 18.695 -7.665 -18.400 1.00 93.50 110 HIS A C 1
ATOM 859 O O . HIS A 1 110 ? 19.909 -7.798 -18.271 1.00 93.50 110 HIS A O 1
ATOM 865 N N . GLN A 1 111 ? 18.178 -6.684 -19.146 1.00 92.06 111 GLN A N 1
ATOM 866 C CA . GLN A 1 111 ? 19.016 -5.622 -19.703 1.00 92.06 111 GLN A CA 1
ATOM 867 C C . GLN A 1 111 ? 19.602 -4.733 -18.604 1.00 92.06 111 GLN A C 1
ATOM 869 O O . GLN A 1 111 ? 20.783 -4.405 -18.666 1.00 92.06 111 GLN A O 1
ATOM 874 N N . MET A 1 112 ? 18.808 -4.349 -17.604 1.00 89.19 112 MET A N 1
ATOM 875 C CA . MET A 1 112 ? 19.286 -3.481 -16.521 1.00 89.19 112 MET A CA 1
ATOM 876 C C . MET A 1 112 ? 20.194 -4.208 -15.524 1.00 89.19 112 MET A C 1
ATOM 878 O O . MET A 1 112 ? 21.126 -3.595 -15.010 1.00 89.19 112 MET A O 1
ATOM 882 N N . ASP A 1 113 ? 20.023 -5.520 -15.344 1.00 84.88 113 ASP A N 1
ATOM 883 C CA . ASP A 1 113 ? 20.956 -6.373 -14.585 1.00 84.88 113 ASP A CA 1
ATOM 884 C C . ASP A 1 113 ? 22.391 -6.324 -15.152 1.00 84.88 113 ASP A C 1
ATOM 886 O O . ASP A 1 113 ? 23.370 -6.318 -14.410 1.00 84.88 113 ASP A O 1
ATOM 890 N N . LEU A 1 114 ? 22.542 -6.210 -16.479 1.00 82.31 114 LEU A N 1
ATOM 891 C CA . LEU A 1 114 ? 23.859 -6.060 -17.113 1.00 82.31 114 LEU A CA 1
ATOM 892 C C . LEU A 1 114 ? 24.498 -4.688 -16.859 1.00 82.31 114 LEU A C 1
ATOM 894 O O . LEU A 1 114 ? 25.726 -4.579 -16.811 1.00 82.31 114 LEU A O 1
ATOM 898 N N . VAL A 1 115 ? 23.680 -3.640 -16.733 1.00 71.25 115 VAL A N 1
ATOM 899 C CA . VAL A 1 115 ? 24.151 -2.259 -16.547 1.00 71.25 115 VAL A CA 1
ATOM 900 C C . VAL A 1 115 ? 24.695 -2.056 -15.133 1.00 71.25 115 VAL A C 1
ATOM 902 O O . VAL A 1 115 ? 25.735 -1.412 -14.982 1.00 71.25 115 VAL A O 1
ATOM 905 N N . ASP A 1 116 ? 24.081 -2.686 -14.128 1.00 63.72 116 ASP A N 1
ATOM 906 C CA . ASP A 1 116 ? 24.593 -2.717 -12.748 1.00 63.72 116 ASP A CA 1
ATOM 907 C C . ASP A 1 116 ? 25.982 -3.406 -12.662 1.00 63.72 116 ASP A C 1
ATOM 909 O O . ASP A 1 116 ? 26.824 -3.083 -11.826 1.00 63.72 116 ASP A O 1
ATOM 913 N N . GLY A 1 117 ? 26.295 -4.285 -13.626 1.00 60.47 117 GLY A N 1
ATOM 914 C CA . GLY A 1 117 ? 27.571 -5.000 -13.765 1.00 60.47 117 GLY A CA 1
ATOM 915 C C . GLY A 1 117 ? 28.716 -4.274 -14.502 1.00 60.47 117 GLY A C 1
ATOM 916 O O . GLY A 1 117 ? 29.749 -4.899 -14.745 1.00 60.47 117 GLY A O 1
ATOM 917 N N . CYS A 1 118 ? 28.579 -2.983 -14.837 1.00 56.50 118 CYS A N 1
ATOM 918 C CA . CYS A 1 118 ? 29.607 -2.097 -15.433 1.00 56.50 118 CYS A CA 1
ATOM 919 C C . CYS A 1 118 ? 29.912 -2.169 -16.955 1.00 56.50 118 CYS A C 1
ATOM 921 O O . CYS A 1 118 ? 30.847 -1.486 -17.380 1.00 56.50 118 CYS A O 1
ATOM 923 N N . CYS A 1 119 ? 29.166 -2.877 -17.818 1.00 55.62 119 CYS A N 1
ATOM 924 C CA . CYS A 1 119 ? 29.489 -2.900 -19.264 1.00 55.62 119 CYS A CA 1
ATOM 925 C C . CYS A 1 119 ? 28.263 -2.766 -20.183 1.00 55.62 119 CYS A C 1
ATOM 927 O O . CYS A 1 119 ? 27.552 -3.736 -20.434 1.00 55.62 119 CYS A O 1
ATOM 929 N N . PHE A 1 120 ? 28.066 -1.583 -20.780 1.00 65.50 120 PHE A N 1
ATOM 930 C CA . PHE A 1 120 ? 27.130 -1.415 -21.897 1.00 65.50 120 PHE A CA 1
ATOM 931 C C . PHE A 1 120 ? 27.727 -2.023 -23.175 1.00 65.50 120 PHE A C 1
ATOM 933 O O . PHE A 1 120 ? 28.567 -1.414 -23.838 1.00 65.50 120 PHE A O 1
ATOM 940 N N . GLU A 1 121 ? 27.283 -3.227 -23.532 1.00 82.31 121 GLU A N 1
ATOM 941 C CA . GLU A 1 121 ? 27.593 -3.866 -24.813 1.00 82.31 121 GLU A CA 1
ATOM 942 C C . GLU A 1 121 ? 26.292 -4.121 -25.588 1.00 82.31 121 GLU A C 1
ATOM 944 O O . GLU A 1 121 ? 25.460 -4.930 -25.181 1.00 82.31 121 GLU A O 1
ATOM 949 N N . GLU A 1 122 ? 26.114 -3.466 -26.741 1.00 82.88 122 GLU A N 1
ATOM 950 C CA . GLU A 1 122 ? 24.863 -3.511 -27.522 1.00 82.88 122 GLU A CA 1
ATOM 951 C C . GLU A 1 122 ? 24.423 -4.945 -27.872 1.00 82.88 122 GLU A C 1
ATOM 953 O O . GLU A 1 122 ? 23.237 -5.279 -27.846 1.00 82.88 122 GLU A O 1
ATOM 958 N N . LYS A 1 123 ? 25.385 -5.824 -28.171 1.00 86.69 123 LYS A N 1
ATOM 959 C CA . LYS A 1 123 ? 25.108 -7.231 -28.469 1.00 86.69 123 LYS A CA 1
ATOM 960 C C . LYS A 1 123 ? 24.592 -7.983 -27.238 1.00 86.69 123 LYS A C 1
ATOM 962 O O . LYS A 1 123 ? 23.663 -8.778 -27.374 1.00 86.69 123 LYS A O 1
ATOM 967 N N . ALA A 1 124 ? 25.167 -7.723 -26.064 1.00 86.94 124 ALA A N 1
ATOM 968 C CA . ALA A 1 124 ? 24.719 -8.310 -24.806 1.00 86.94 124 ALA A CA 1
ATOM 969 C C . ALA A 1 124 ? 23.320 -7.800 -24.428 1.00 86.94 124 ALA A C 1
ATOM 971 O O . ALA A 1 124 ? 22.464 -8.602 -24.071 1.00 86.94 124 ALA A O 1
ATOM 972 N N . MET A 1 125 ? 23.044 -6.507 -24.628 1.00 87.00 125 MET A N 1
ATOM 973 C CA . MET A 1 125 ? 21.725 -5.905 -24.387 1.00 87.00 125 MET A CA 1
ATOM 974 C C . MET A 1 125 ? 20.627 -6.511 -25.270 1.00 87.00 125 MET A C 1
ATOM 976 O O . MET A 1 125 ? 19.534 -6.806 -24.785 1.00 87.00 125 MET A O 1
ATOM 980 N N . LYS A 1 126 ? 20.915 -6.745 -26.559 1.00 87.19 126 LYS A N 1
ATOM 981 C CA . LYS A 1 126 ? 19.983 -7.430 -27.474 1.00 87.19 126 LYS A CA 1
ATOM 982 C C . LYS A 1 126 ? 19.765 -8.893 -27.092 1.00 87.19 126 LYS A C 1
ATOM 984 O O . LYS A 1 126 ? 18.658 -9.399 -27.223 1.00 87.19 126 LYS A O 1
ATOM 989 N N . ALA A 1 127 ? 20.807 -9.583 -26.630 1.00 89.62 127 ALA A N 1
ATOM 990 C CA . ALA A 1 127 ? 20.677 -10.963 -26.170 1.00 89.62 127 ALA A CA 1
ATOM 991 C C . ALA A 1 127 ? 19.877 -11.060 -24.859 1.00 89.62 127 ALA A C 1
ATOM 993 O O . ALA A 1 127 ? 19.070 -11.972 -24.709 1.00 89.62 127 ALA A O 1
ATOM 994 N N . ALA A 1 128 ? 20.072 -10.112 -23.937 1.00 91.69 128 ALA A N 1
ATOM 995 C CA . ALA A 1 128 ? 19.375 -10.066 -22.657 1.00 91.69 128 ALA A CA 1
ATOM 996 C C . ALA A 1 128 ? 17.870 -9.825 -22.807 1.00 91.69 128 ALA A C 1
ATOM 998 O O . ALA A 1 128 ? 17.097 -10.434 -22.076 1.00 91.69 128 ALA A O 1
ATOM 999 N N . GLU A 1 129 ? 17.450 -9.020 -23.790 1.00 91.81 129 GLU A N 1
ATOM 1000 C CA . GLU A 1 129 ? 16.031 -8.761 -24.069 1.00 91.81 129 GLU A CA 1
ATOM 1001 C C . GLU A 1 129 ? 15.227 -10.051 -24.302 1.00 91.81 129 GLU A C 1
ATOM 1003 O O . GLU A 1 129 ? 14.076 -10.159 -23.880 1.00 91.81 129 GLU A O 1
ATOM 1008 N N . ALA A 1 130 ? 15.844 -11.063 -24.925 1.00 92.88 130 ALA A N 1
ATOM 1009 C CA . ALA A 1 130 ? 15.200 -12.348 -25.193 1.00 92.88 130 ALA A CA 1
ATOM 1010 C C . ALA A 1 130 ? 14.837 -13.133 -23.915 1.00 92.88 130 ALA A C 1
ATOM 1012 O O . ALA A 1 130 ? 14.017 -14.048 -23.984 1.00 92.88 130 ALA A O 1
ATOM 1013 N N . ASN A 1 131 ? 15.414 -12.778 -22.760 1.00 94.50 131 ASN A N 1
ATOM 1014 C CA . ASN A 1 131 ? 15.089 -13.379 -21.463 1.00 94.50 131 ASN A CA 1
ATOM 1015 C C . ASN A 1 131 ? 13.830 -12.774 -20.816 1.00 94.50 131 ASN A C 1
ATOM 1017 O O . ASN A 1 131 ? 13.351 -13.296 -19.807 1.00 94.50 131 ASN A O 1
ATOM 1021 N N . ASP A 1 132 ? 13.269 -11.713 -21.401 1.00 96.44 132 ASP A N 1
ATOM 1022 C CA . ASP A 1 132 ? 12.033 -11.057 -20.970 1.00 96.44 132 ASP A CA 1
ATOM 1023 C C . ASP A 1 132 ? 10.976 -11.067 -22.091 1.00 96.44 132 ASP A C 1
ATOM 1025 O O . ASP A 1 132 ? 10.645 -10.011 -22.647 1.00 96.44 132 ASP A O 1
ATOM 1029 N N . PRO A 1 133 ? 10.456 -12.257 -22.467 1.00 95.88 133 PRO A N 1
ATOM 1030 C CA . PRO A 1 133 ? 9.487 -12.406 -23.552 1.00 95.88 133 PRO A CA 1
ATOM 1031 C C . PRO A 1 133 ? 8.072 -11.941 -23.176 1.00 95.88 133 PRO A C 1
ATOM 1033 O O . PRO A 1 133 ? 7.185 -11.933 -24.030 1.00 95.88 133 PRO A O 1
ATOM 1036 N N . GLU A 1 134 ? 7.822 -11.609 -21.908 1.00 96.62 134 GLU A N 1
ATOM 1037 C CA . GLU A 1 134 ? 6.486 -11.302 -21.415 1.00 96.62 134 GLU A CA 1
ATOM 1038 C C . GLU A 1 134 ? 5.962 -9.991 -22.011 1.00 96.62 134 GLU A C 1
ATOM 1040 O O . GLU A 1 134 ? 6.513 -8.911 -21.807 1.00 96.62 134 GLU A O 1
ATOM 1045 N N . THR A 1 135 ? 4.843 -10.073 -22.731 1.00 93.81 135 THR A N 1
ATOM 1046 C CA . THR A 1 135 ? 4.175 -8.901 -23.321 1.00 93.81 135 THR A CA 1
ATOM 1047 C C . THR A 1 135 ? 3.190 -8.235 -22.363 1.00 93.81 135 THR A C 1
ATOM 1049 O O . THR A 1 135 ? 2.705 -7.137 -22.629 1.00 93.81 135 THR A O 1
ATOM 1052 N N . ARG A 1 136 ? 2.849 -8.922 -21.271 1.00 97.31 136 ARG A N 1
ATOM 1053 C CA . ARG A 1 136 ? 1.926 -8.484 -20.227 1.00 97.31 136 ARG A CA 1
ATOM 1054 C C . ARG A 1 136 ? 2.645 -8.568 -18.895 1.00 97.31 136 ARG A C 1
ATOM 1056 O O . ARG A 1 136 ? 3.203 -9.610 -18.562 1.00 97.31 136 ARG A O 1
ATOM 1063 N N . TRP A 1 137 ? 2.587 -7.496 -18.119 1.00 97.56 137 TRP A N 1
ATOM 1064 C CA . TRP A 1 137 ? 3.272 -7.432 -16.832 1.00 97.56 137 TRP A CA 1
ATOM 1065 C C . TRP A 1 137 ? 2.720 -8.454 -15.821 1.00 97.56 137 TRP A C 1
ATOM 1067 O O . TRP A 1 137 ? 3.437 -8.887 -14.925 1.00 97.56 137 TRP A O 1
ATOM 1077 N N . GLN A 1 138 ? 1.466 -8.895 -15.983 1.00 97.19 138 GLN A N 1
ATOM 1078 C CA . GLN A 1 138 ? 0.852 -9.928 -15.140 1.00 97.19 138 GLN A CA 1
ATOM 1079 C C . GLN A 1 138 ? 1.466 -11.318 -15.325 1.00 97.19 138 GLN A C 1
ATOM 1081 O O . GLN A 1 138 ? 1.349 -12.153 -14.430 1.00 97.19 138 GLN A O 1
ATOM 1086 N N . ASP A 1 139 ? 2.067 -11.569 -16.489 1.00 97.25 139 ASP A N 1
ATOM 1087 C CA . ASP A 1 139 ? 2.585 -12.883 -16.867 1.00 97.25 139 ASP A CA 1
ATOM 1088 C C . ASP A 1 139 ? 4.063 -13.050 -16.448 1.00 97.25 139 ASP A C 1
ATOM 1090 O O . ASP A 1 139 ? 4.657 -14.102 -16.679 1.00 97.25 139 ASP A O 1
ATOM 1094 N N . ILE A 1 140 ? 4.652 -12.030 -15.806 1.00 96.62 140 ILE A N 1
ATOM 1095 C CA . ILE A 1 140 ? 6.026 -12.068 -15.297 1.00 96.62 140 ILE A CA 1
ATOM 1096 C C . ILE A 1 140 ? 6.114 -13.062 -14.126 1.00 96.62 140 ILE A C 1
ATOM 1098 O O . ILE A 1 140 ? 5.367 -12.922 -13.152 1.00 96.62 140 ILE A O 1
ATOM 1102 N N . PRO A 1 141 ? 7.033 -14.046 -14.173 1.00 95.31 141 PRO A N 1
ATOM 1103 C CA . PRO A 1 141 ? 7.195 -15.017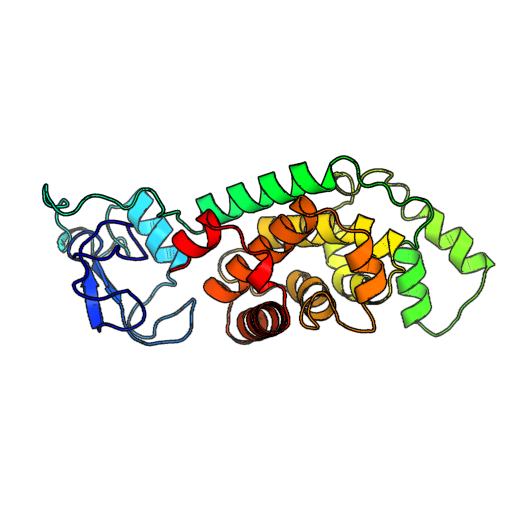 -13.096 1.00 95.31 141 PRO A CA 1
ATOM 1104 C C . PRO A 1 141 ? 7.593 -14.385 -11.755 1.00 95.31 141 PRO A C 1
ATOM 1106 O O . PRO A 1 141 ? 8.404 -13.460 -11.698 1.00 95.31 141 PRO A O 1
ATOM 1109 N N . ALA A 1 142 ? 7.061 -14.928 -10.659 1.00 91.12 142 ALA A N 1
ATOM 1110 C CA . ALA A 1 142 ? 7.333 -14.452 -9.302 1.00 91.12 142 ALA A CA 1
ATOM 1111 C C . ALA A 1 142 ? 8.822 -14.549 -8.919 1.00 91.12 142 ALA A C 1
ATOM 1113 O O . ALA A 1 142 ? 9.357 -13.635 -8.301 1.00 91.12 142 ALA A O 1
ATOM 1114 N N . ASP A 1 143 ? 9.509 -15.618 -9.328 1.00 91.44 143 ASP A N 1
ATOM 1115 C CA . ASP A 1 143 ? 10.950 -15.797 -9.116 1.00 91.44 143 ASP A CA 1
ATOM 1116 C C . ASP A 1 143 ? 11.776 -14.758 -9.883 1.00 91.44 143 ASP A C 1
ATOM 1118 O O . ASP A 1 143 ? 12.794 -14.281 -9.378 1.00 91.44 143 ASP A O 1
ATOM 1122 N N . LYS A 1 144 ? 11.303 -14.341 -11.066 1.00 93.38 144 LYS A N 1
ATOM 1123 C CA . LYS A 1 144 ? 11.907 -13.243 -11.824 1.00 93.38 144 LYS A CA 1
ATOM 1124 C C . LYS A 1 144 ? 11.753 -11.918 -11.071 1.00 93.38 144 LYS A C 1
ATOM 1126 O O . LYS A 1 144 ? 12.734 -11.199 -10.912 1.00 93.38 144 LYS A O 1
ATOM 1131 N N . LEU A 1 145 ? 10.559 -11.614 -10.560 1.00 92.31 145 LEU A N 1
ATOM 1132 C CA . LEU A 1 145 ? 10.326 -10.403 -9.763 1.00 92.31 145 LEU A CA 1
ATOM 1133 C C . LEU A 1 145 ? 11.183 -10.400 -8.489 1.00 92.31 145 LEU A C 1
ATOM 1135 O O . LEU A 1 145 ? 11.900 -9.436 -8.246 1.00 92.31 145 LEU A O 1
ATOM 1139 N N . SER A 1 146 ? 11.212 -11.490 -7.722 1.00 88.31 146 SER A N 1
ATOM 1140 C CA . SER A 1 146 ? 12.065 -11.565 -6.528 1.00 88.31 146 SER A CA 1
ATOM 1141 C C . SER A 1 146 ? 13.559 -11.457 -6.853 1.00 88.31 146 SER A C 1
ATOM 1143 O O . SER A 1 146 ? 14.294 -10.850 -6.086 1.00 88.31 146 SER A O 1
ATOM 1145 N N . ARG A 1 147 ? 14.032 -11.979 -7.994 1.00 88.69 147 ARG A N 1
ATOM 1146 C CA . ARG A 1 147 ? 15.443 -11.854 -8.399 1.00 88.69 147 ARG A CA 1
ATOM 1147 C C . ARG A 1 147 ? 15.837 -10.423 -8.772 1.00 88.69 147 ARG A C 1
ATOM 1149 O O . ARG A 1 147 ? 16.931 -9.994 -8.425 1.00 88.69 147 ARG A O 1
ATOM 1156 N N . PHE A 1 148 ? 14.984 -9.712 -9.503 1.00 90.50 148 PHE A N 1
ATOM 1157 C CA . PHE A 1 148 ? 15.323 -8.426 -10.127 1.00 90.50 148 PHE A CA 1
ATOM 1158 C C . PHE A 1 148 ? 14.684 -7.219 -9.427 1.00 90.50 148 PHE A C 1
ATOM 1160 O O . PHE A 1 148 ? 14.516 -6.165 -10.039 1.00 90.50 148 PHE A O 1
ATOM 1167 N N . HIS A 1 149 ? 14.323 -7.344 -8.148 1.00 85.75 149 HIS A N 1
ATOM 1168 C CA . HIS A 1 149 ? 13.700 -6.254 -7.389 1.00 85.75 149 HIS A CA 1
ATOM 1169 C C . HIS A 1 149 ? 14.548 -4.967 -7.375 1.00 85.75 149 HIS A C 1
ATOM 1171 O O . HIS A 1 149 ? 13.999 -3.875 -7.512 1.00 85.75 149 HIS A O 1
ATOM 1177 N N . GLY A 1 150 ? 15.881 -5.083 -7.301 1.00 84.50 150 GLY A N 1
ATOM 1178 C CA . GLY A 1 150 ? 16.800 -3.941 -7.382 1.00 84.50 150 GLY A CA 1
ATOM 1179 C C . GLY A 1 150 ? 16.891 -3.306 -8.775 1.00 84.50 150 GLY A C 1
ATOM 1180 O O . GLY A 1 150 ? 17.162 -2.113 -8.891 1.00 84.50 150 GLY A O 1
ATOM 1181 N N . SER A 1 151 ? 16.602 -4.064 -9.837 1.00 88.56 151 SER A N 1
ATOM 1182 C CA . SER A 1 151 ? 16.706 -3.586 -11.221 1.00 88.56 151 SER A CA 1
ATOM 1183 C C . SER A 1 151 ? 15.617 -2.574 -11.593 1.00 88.56 151 SER A C 1
ATOM 1185 O O . SER A 1 151 ? 15.794 -1.819 -12.547 1.00 88.56 151 SER A O 1
ATOM 1187 N N . LEU A 1 152 ? 14.509 -2.527 -10.837 1.00 88.56 152 LEU A N 1
ATOM 1188 C CA . LEU A 1 152 ? 13.388 -1.607 -11.070 1.00 88.56 152 LEU A CA 1
ATOM 1189 C C . LEU A 1 152 ? 13.840 -0.139 -11.115 1.00 88.56 152 LEU A C 1
ATOM 1191 O O . LEU A 1 152 ? 13.346 0.623 -11.943 1.00 88.56 152 LEU A O 1
ATOM 1195 N N . ALA A 1 153 ? 14.807 0.232 -10.270 1.00 86.12 153 ALA A N 1
ATOM 1196 C CA . ALA A 1 153 ? 15.298 1.601 -10.142 1.00 86.12 153 ALA A CA 1
ATOM 1197 C C . ALA A 1 153 ? 16.128 2.088 -11.347 1.00 86.12 153 ALA A C 1
ATOM 1199 O O . ALA A 1 153 ? 16.425 3.275 -11.425 1.00 86.12 153 ALA A O 1
ATOM 1200 N N . PHE A 1 154 ? 16.507 1.193 -12.265 1.00 87.62 154 PHE A N 1
ATOM 1201 C CA . PHE A 1 154 ? 17.366 1.507 -13.413 1.00 87.62 154 PHE A CA 1
ATOM 1202 C C . PHE A 1 154 ? 16.637 1.464 -14.758 1.00 87.62 154 PHE A C 1
ATOM 1204 O O . PHE A 1 154 ? 17.235 1.783 -15.784 1.00 87.62 154 PHE A O 1
ATOM 1211 N N . LEU A 1 155 ? 15.371 1.042 -14.773 1.00 91.12 155 LEU A N 1
ATOM 1212 C CA . LEU A 1 155 ? 14.572 0.979 -15.994 1.00 91.12 155 LEU A CA 1
ATOM 1213 C C . LEU A 1 155 ? 14.349 2.378 -16.586 1.00 91.12 155 LEU A C 1
ATOM 1215 O O . LEU A 1 155 ? 14.340 3.377 -15.871 1.00 91.12 155 LEU A O 1
ATOM 1219 N N . ASP A 1 156 ? 14.132 2.433 -17.900 1.00 92.25 156 ASP A N 1
ATOM 1220 C CA . ASP A 1 156 ? 13.672 3.657 -18.555 1.00 92.25 156 ASP A CA 1
ATOM 1221 C C . ASP A 1 156 ? 12.188 3.925 -18.253 1.00 92.25 156 ASP A C 1
ATOM 1223 O O . ASP A 1 156 ? 11.504 3.115 -17.624 1.00 92.25 156 ASP A O 1
ATOM 1227 N N . ASP A 1 157 ? 11.660 5.059 -18.717 1.00 94.12 157 ASP A N 1
ATOM 1228 C CA . ASP A 1 157 ? 10.294 5.487 -18.396 1.00 94.12 157 ASP A CA 1
ATOM 1229 C C . ASP A 1 157 ? 9.219 4.454 -18.783 1.00 94.12 157 ASP A C 1
ATOM 1231 O O . ASP A 1 157 ? 8.250 4.235 -18.047 1.00 94.12 157 ASP A O 1
ATOM 1235 N N . LEU A 1 158 ? 9.390 3.799 -19.937 1.00 94.50 158 LEU A N 1
ATOM 1236 C CA . LEU A 1 158 ? 8.444 2.813 -20.467 1.00 94.50 158 LEU A CA 1
ATOM 1237 C C . LEU A 1 158 ? 8.571 1.465 -19.748 1.00 94.50 158 LEU A C 1
ATOM 1239 O O . LEU A 1 158 ? 7.560 0.864 -19.375 1.00 94.50 158 LEU A O 1
ATOM 1243 N N . GLY A 1 159 ? 9.802 1.010 -19.511 1.00 95.31 159 GLY A N 1
ATOM 1244 C CA . GLY A 1 159 ? 10.106 -0.187 -18.740 1.00 95.31 159 GLY A CA 1
ATOM 1245 C C . GLY A 1 159 ? 9.589 -0.050 -17.314 1.00 95.31 159 GLY A C 1
ATOM 1246 O O . GLY A 1 159 ? 8.852 -0.914 -16.839 1.00 95.31 159 GLY A O 1
ATOM 1247 N N . PHE A 1 160 ? 9.868 1.073 -16.654 1.00 94.44 160 PHE A N 1
ATOM 1248 C CA . PHE A 1 160 ? 9.381 1.360 -15.310 1.00 94.44 160 PHE A CA 1
ATOM 1249 C C . PHE A 1 160 ? 7.851 1.307 -15.245 1.00 94.44 160 PHE A C 1
ATOM 1251 O O . PHE A 1 160 ? 7.292 0.593 -14.411 1.00 94.44 160 PHE A O 1
ATOM 1258 N N . ARG A 1 161 ? 7.156 1.981 -16.173 1.00 95.38 161 ARG A N 1
ATOM 1259 C CA . ARG A 1 161 ? 5.686 1.948 -16.259 1.00 95.38 161 ARG A CA 1
ATOM 1260 C C . ARG A 1 161 ? 5.142 0.525 -16.423 1.00 95.38 161 ARG A C 1
ATOM 1262 O O . ARG A 1 161 ? 4.089 0.215 -15.864 1.00 95.38 161 ARG A O 1
ATOM 1269 N N . PHE A 1 162 ? 5.835 -0.326 -17.177 1.00 96.94 162 PHE A N 1
ATOM 1270 C CA . PHE A 1 162 ? 5.446 -1.715 -17.407 1.00 96.94 162 PHE A CA 1
ATOM 1271 C C . PHE A 1 162 ? 5.703 -2.623 -16.197 1.00 96.94 162 PHE A C 1
ATOM 1273 O O . PHE A 1 162 ? 4.819 -3.389 -15.819 1.00 96.94 162 PHE A O 1
ATOM 1280 N N . TYR A 1 163 ? 6.876 -2.536 -15.566 1.00 96.94 163 TYR A N 1
ATOM 1281 C CA . TYR A 1 163 ? 7.274 -3.443 -14.485 1.00 96.94 163 TYR A CA 1
ATOM 1282 C C . TYR A 1 163 ? 6.750 -3.026 -13.103 1.00 96.94 163 TYR A C 1
ATOM 1284 O O . TYR A 1 163 ? 6.460 -3.898 -12.282 1.00 96.94 163 TYR A O 1
ATOM 1292 N N . LEU A 1 164 ? 6.560 -1.728 -12.833 1.00 96.38 164 LEU A N 1
ATOM 1293 C CA . LEU A 1 164 ? 6.068 -1.236 -11.540 1.00 96.38 164 LEU A CA 1
ATOM 1294 C C . LEU A 1 164 ? 4.785 -1.938 -11.043 1.00 96.38 164 LEU A C 1
ATOM 1296 O O . LEU A 1 164 ? 4.781 -2.383 -9.892 1.00 96.38 164 LEU A O 1
ATOM 1300 N N . PRO A 1 165 ? 3.696 -2.082 -11.831 1.00 97.62 165 PRO A N 1
ATOM 1301 C CA . PRO A 1 165 ? 2.496 -2.773 -11.355 1.00 97.62 165 PRO A CA 1
ATOM 1302 C C . PRO A 1 165 ? 2.738 -4.248 -11.021 1.00 97.62 165 PRO A C 1
ATOM 1304 O O . PRO A 1 165 ? 2.119 -4.754 -10.084 1.00 97.62 165 PRO A O 1
ATOM 1307 N N . ALA A 1 166 ? 3.657 -4.923 -11.722 1.00 96.75 166 ALA A N 1
ATOM 1308 C CA . ALA A 1 166 ? 4.028 -6.301 -11.410 1.00 96.75 166 ALA A CA 1
ATOM 1309 C C . ALA A 1 166 ? 4.703 -6.391 -10.041 1.00 96.75 166 ALA A C 1
ATOM 1311 O O . ALA A 1 166 ? 4.306 -7.222 -9.225 1.00 96.75 166 ALA A O 1
ATOM 1312 N N . PHE A 1 167 ? 5.648 -5.492 -9.755 1.00 95.19 167 PHE A N 1
ATOM 1313 C CA . PHE A 1 167 ? 6.316 -5.436 -8.457 1.00 95.19 167 PHE A CA 1
ATOM 1314 C C . PHE A 1 167 ? 5.376 -5.032 -7.321 1.00 95.19 167 PHE A C 1
ATOM 1316 O O . PHE A 1 167 ? 5.363 -5.706 -6.296 1.00 95.19 167 PHE A O 1
ATOM 1323 N N . MET A 1 168 ? 4.534 -4.003 -7.499 1.00 95.62 168 MET A N 1
ATOM 1324 C CA . MET A 1 168 ? 3.539 -3.625 -6.482 1.00 95.62 168 MET A CA 1
ATOM 1325 C C . MET A 1 168 ? 2.585 -4.787 -6.182 1.00 95.62 168 MET A C 1
ATOM 1327 O O . MET A 1 168 ? 2.309 -5.084 -5.022 1.00 95.62 168 MET A O 1
ATOM 1331 N N . ARG A 1 169 ? 2.090 -5.476 -7.219 1.00 95.38 169 ARG A N 1
ATOM 1332 C CA . ARG A 1 169 ? 1.227 -6.652 -7.056 1.00 95.38 169 ARG A CA 1
ATOM 1333 C C . ARG A 1 169 ? 1.958 -7.785 -6.342 1.00 95.38 169 ARG A C 1
ATOM 1335 O O . ARG A 1 169 ? 1.399 -8.350 -5.410 1.00 95.38 169 ARG A O 1
ATOM 1342 N N . HIS A 1 170 ? 3.175 -8.118 -6.769 1.00 92.56 170 HIS A N 1
ATOM 1343 C CA . HIS A 1 170 ? 3.984 -9.180 -6.166 1.00 92.56 170 HIS A CA 1
ATOM 1344 C C . HIS A 1 170 ? 4.255 -8.904 -4.692 1.00 92.56 170 HIS A C 1
ATOM 1346 O O . HIS A 1 170 ? 3.931 -9.747 -3.865 1.00 92.56 170 HIS A O 1
ATOM 1352 N N . ALA A 1 171 ? 4.695 -7.689 -4.360 1.00 89.69 171 ALA A N 1
ATOM 1353 C CA . ALA A 1 171 ? 4.905 -7.237 -2.988 1.00 89.69 171 ALA A CA 1
ATOM 1354 C C . ALA A 1 171 ? 3.659 -7.421 -2.106 1.00 89.69 171 ALA A C 1
ATOM 1356 O O . ALA A 1 171 ? 3.756 -7.904 -0.981 1.00 89.69 171 ALA A O 1
ATOM 1357 N N . LEU A 1 172 ? 2.465 -7.088 -2.611 1.00 90.19 172 LEU A N 1
ATOM 1358 C CA . LEU A 1 172 ? 1.221 -7.300 -1.863 1.00 90.19 172 LEU A CA 1
ATOM 1359 C C . LEU A 1 172 ? 0.822 -8.778 -1.760 1.00 90.19 172 LEU A C 1
ATOM 1361 O O . LEU A 1 172 ? 0.171 -9.163 -0.792 1.00 90.19 172 LEU A O 1
ATOM 1365 N N . MET A 1 173 ? 1.180 -9.610 -2.736 1.00 86.94 173 MET A N 1
ATOM 1366 C CA . MET A 1 173 ? 0.892 -11.046 -2.708 1.00 86.94 173 MET A CA 1
ATOM 1367 C C . MET A 1 173 ? 1.837 -11.812 -1.775 1.00 86.94 173 MET A C 1
ATOM 1369 O O . MET A 1 173 ? 1.421 -12.824 -1.211 1.00 86.94 173 MET A O 1
ATOM 1373 N N . THR A 1 174 ? 3.076 -11.343 -1.605 1.00 78.81 174 THR A N 1
ATOM 1374 C CA . THR A 1 174 ? 4.092 -11.989 -0.762 1.00 78.81 174 THR A CA 1
ATOM 1375 C C . THR A 1 174 ? 4.146 -11.449 0.663 1.00 78.81 174 THR A C 1
ATOM 1377 O O . THR A 1 174 ? 4.586 -12.181 1.537 1.00 78.81 174 THR A O 1
ATOM 1380 N N . ALA A 1 175 ? 3.644 -10.238 0.932 1.00 63.97 175 ALA A N 1
ATOM 1381 C CA . ALA A 1 175 ? 3.590 -9.642 2.270 1.00 63.97 175 ALA A CA 1
ATOM 1382 C C . ALA A 1 175 ? 2.865 -10.536 3.305 1.00 63.97 175 ALA A C 1
ATOM 1384 O O . ALA A 1 175 ? 1.625 -10.560 3.367 1.00 63.97 175 ALA A O 1
ATOM 1385 N N . PHE A 1 176 ? 3.635 -11.270 4.120 1.00 63.09 176 PHE A N 1
ATOM 1386 C CA . PHE A 1 176 ? 3.157 -12.091 5.239 1.00 63.09 176 PHE A CA 1
ATOM 1387 C C . PHE A 1 176 ? 4.317 -12.498 6.176 1.00 63.09 176 PHE A C 1
ATOM 1389 O O . PHE A 1 176 ? 5.309 -13.007 5.661 1.00 63.09 176 PHE A O 1
ATOM 1396 N N . PRO A 1 177 ? 4.183 -12.448 7.523 1.00 53.56 177 PRO A N 1
ATOM 1397 C CA . PRO A 1 177 ? 3.177 -11.776 8.365 1.00 53.56 177 PRO A CA 1
ATOM 1398 C C . PRO A 1 177 ? 3.529 -10.315 8.692 1.00 53.56 177 PRO A C 1
ATOM 1400 O O . PRO A 1 177 ? 2.632 -9.546 9.032 1.00 53.56 177 PRO A O 1
ATOM 1403 N N . ASP A 1 178 ? 4.793 -9.962 8.516 1.00 52.53 178 ASP A N 1
ATOM 1404 C CA . ASP A 1 178 ? 5.377 -8.638 8.620 1.00 52.53 178 ASP A CA 1
ATOM 1405 C C . ASP A 1 178 ? 5.913 -8.311 7.222 1.00 52.53 178 ASP A C 1
ATOM 1407 O O . ASP A 1 178 ? 6.322 -9.203 6.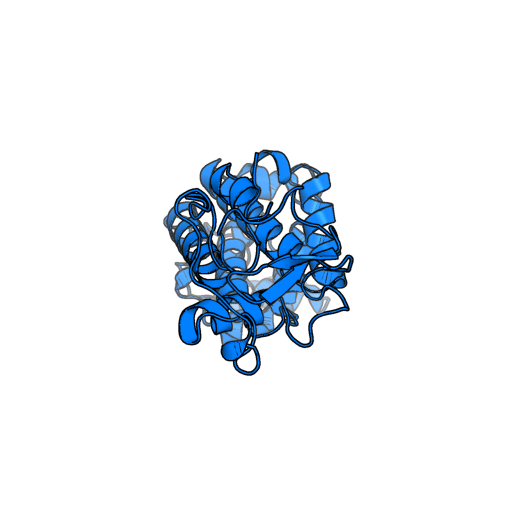474 1.00 52.53 178 ASP A O 1
ATOM 1411 N N . ILE A 1 179 ? 5.813 -7.060 6.785 1.00 54.44 179 ILE A N 1
ATOM 1412 C CA . ILE A 1 179 ? 6.293 -6.648 5.461 1.00 54.44 179 ILE A CA 1
ATOM 1413 C C . ILE A 1 179 ? 7.832 -6.561 5.539 1.00 54.44 179 ILE A C 1
ATOM 1415 O O . ILE A 1 179 ? 8.394 -5.474 5.536 1.00 54.44 179 ILE A O 1
ATOM 1419 N N . GLU A 1 180 ? 8.505 -7.707 5.670 1.00 53.19 180 GLU A N 1
ATOM 1420 C CA . GLU A 1 180 ? 9.963 -7.878 5.801 1.00 53.19 180 GLU A CA 1
ATOM 1421 C C . GLU A 1 180 ? 10.556 -8.439 4.498 1.00 53.19 180 GLU A C 1
ATOM 1423 O O . GLU A 1 180 ? 11.167 -9.511 4.453 1.00 53.19 180 GLU A O 1
ATOM 1428 N N . HIS A 1 181 ? 10.314 -7.767 3.377 1.00 63.00 181 HIS A N 1
ATOM 1429 C CA . HIS A 1 181 ? 10.666 -8.313 2.068 1.00 63.00 181 HIS A CA 1
ATOM 1430 C C . HIS A 1 181 ? 11.452 -7.297 1.247 1.00 63.00 181 HIS A C 1
ATOM 1432 O O . HIS A 1 181 ? 10.958 -6.207 0.959 1.00 63.00 181 HIS A O 1
ATOM 1438 N N . ALA A 1 182 ? 12.660 -7.692 0.832 1.00 63.41 182 ALA A N 1
ATOM 1439 C CA . ALA A 1 182 ? 13.532 -6.925 -0.060 1.00 63.41 182 ALA A CA 1
ATOM 1440 C C . ALA A 1 182 ? 12.821 -6.543 -1.375 1.00 63.41 182 ALA A C 1
ATOM 1442 O O . ALA A 1 182 ? 13.165 -5.565 -2.039 1.00 63.41 182 ALA A O 1
ATOM 1443 N N . GLU A 1 183 ? 11.780 -7.289 -1.749 1.00 71.19 183 GLU A N 1
ATOM 1444 C CA . GLU A 1 183 ? 10.914 -7.007 -2.889 1.00 71.19 183 GLU A CA 1
ATOM 1445 C C . GLU A 1 183 ? 10.168 -5.671 -2.778 1.00 71.19 183 GLU A C 1
ATOM 1447 O O . GLU A 1 183 ? 9.832 -5.069 -3.800 1.00 71.19 183 GLU A O 1
ATOM 1452 N N . VAL A 1 184 ? 9.916 -5.190 -1.558 1.00 80.31 184 VAL A N 1
ATOM 1453 C CA . VAL A 1 184 ? 9.272 -3.895 -1.314 1.00 80.31 184 VAL A CA 1
ATOM 1454 C C . VAL A 1 184 ? 10.275 -2.750 -1.476 1.00 80.31 184 VAL A C 1
ATOM 1456 O O . VAL A 1 184 ? 9.897 -1.690 -1.978 1.00 80.31 184 VAL A O 1
ATOM 1459 N N . ASP A 1 185 ? 11.551 -2.967 -1.143 1.00 82.75 185 ASP A N 1
ATOM 1460 C CA . ASP A 1 185 ? 12.594 -1.933 -1.191 1.00 82.75 185 ASP A CA 1
ATOM 1461 C C . ASP A 1 185 ? 12.743 -1.312 -2.578 1.00 82.75 185 ASP A C 1
ATOM 1463 O O . ASP A 1 185 ? 12.723 -0.090 -2.712 1.00 82.75 185 ASP A O 1
ATOM 1467 N N . GLY A 1 186 ? 12.822 -2.137 -3.627 1.00 82.88 186 GLY A N 1
ATOM 1468 C CA . GLY A 1 186 ? 12.986 -1.644 -4.999 1.00 82.88 186 GLY A CA 1
ATOM 1469 C C . GLY A 1 186 ? 11.837 -0.728 -5.434 1.00 82.88 186 GLY A C 1
ATOM 1470 O O . GLY A 1 186 ? 12.050 0.312 -6.066 1.00 82.88 186 GLY A O 1
ATOM 1471 N N . VAL A 1 187 ? 10.608 -1.072 -5.033 1.00 90.88 187 VAL A N 1
ATOM 1472 C CA . VAL A 1 187 ? 9.416 -0.251 -5.284 1.00 90.88 187 VAL A CA 1
ATOM 1473 C C . VAL A 1 187 ? 9.474 1.038 -4.473 1.00 90.88 187 VAL A C 1
ATOM 1475 O O . VAL A 1 187 ? 9.237 2.116 -5.016 1.00 90.88 187 VAL A O 1
ATOM 1478 N N . LEU A 1 188 ? 9.802 0.956 -3.184 1.00 91.19 188 LEU A N 1
ATOM 1479 C CA . LEU A 1 188 ? 9.838 2.122 -2.309 1.00 91.19 188 LEU A CA 1
ATOM 1480 C C . LEU A 1 188 ? 10.935 3.107 -2.703 1.00 91.19 188 LEU A C 1
ATOM 1482 O O . LEU A 1 188 ? 10.644 4.295 -2.788 1.00 91.19 188 LEU A O 1
ATOM 1486 N N . TRP A 1 189 ? 12.149 2.656 -3.023 1.00 88.25 189 TRP A N 1
ATOM 1487 C CA . TRP A 1 189 ? 13.224 3.530 -3.510 1.00 88.25 189 TRP A CA 1
ATOM 1488 C C . TRP A 1 189 ? 12.841 4.266 -4.792 1.00 88.25 189 TRP A C 1
ATOM 1490 O O . TRP A 1 189 ? 13.196 5.430 -4.973 1.00 88.25 189 TRP A O 1
ATOM 1500 N N . SER A 1 190 ? 12.058 3.620 -5.655 1.00 89.75 190 SER A N 1
ATOM 1501 C CA . SER A 1 190 ? 11.576 4.241 -6.888 1.00 89.75 190 SER A CA 1
ATOM 1502 C C . SER A 1 190 ? 10.450 5.259 -6.650 1.00 89.75 190 SER A C 1
ATOM 1504 O O . SER A 1 190 ? 10.170 6.093 -7.505 1.00 89.75 190 SER A O 1
ATOM 1506 N N . LEU A 1 191 ? 9.782 5.227 -5.491 1.00 93.94 191 LEU A N 1
ATOM 1507 C CA . LEU A 1 191 ? 8.597 6.048 -5.212 1.00 93.94 191 LEU A CA 1
ATOM 1508 C C . LEU A 1 191 ? 8.781 7.063 -4.069 1.00 93.94 191 LEU A C 1
ATOM 1510 O O . LEU A 1 191 ? 8.012 8.027 -3.982 1.00 93.94 191 LEU A O 1
ATOM 1514 N N . ASP A 1 192 ? 9.795 6.905 -3.213 1.00 93.44 192 ASP A N 1
ATOM 1515 C CA . ASP A 1 192 ? 10.037 7.748 -2.030 1.00 93.44 192 ASP A CA 1
ATOM 1516 C C . ASP A 1 192 ? 10.384 9.209 -2.376 1.00 93.44 192 ASP A C 1
ATOM 1518 O O . ASP A 1 192 ? 10.329 10.112 -1.530 1.00 93.44 192 ASP A O 1
ATOM 1522 N N . GLY A 1 193 ? 10.754 9.444 -3.637 1.00 92.12 193 GLY A N 1
ATOM 1523 C CA . GLY A 1 193 ? 11.078 10.737 -4.210 1.00 92.12 193 GLY A CA 1
ATOM 1524 C C . GLY A 1 193 ? 9.856 11.623 -4.428 1.00 92.12 193 GLY A C 1
ATOM 1525 O O . GLY A 1 193 ? 10.029 12.839 -4.502 1.00 92.12 193 GLY A O 1
ATOM 1526 N N . GLY A 1 194 ? 8.657 11.035 -4.466 1.00 93.25 194 GLY A N 1
ATOM 1527 C CA . GLY A 1 194 ? 7.428 11.703 -4.884 1.00 93.25 194 GLY A CA 1
ATOM 1528 C C . GLY A 1 194 ? 7.246 11.727 -6.411 1.00 93.25 194 GLY A C 1
ATOM 1529 O O . GLY A 1 194 ? 8.183 11.424 -7.149 1.00 93.25 194 GLY A O 1
ATOM 1530 N N . PRO A 1 195 ? 6.045 12.097 -6.889 1.00 92.31 195 PRO A N 1
ATOM 1531 C CA . PRO A 1 195 ? 5.709 12.117 -8.313 1.00 92.31 195 PRO A CA 1
ATOM 1532 C C . PRO A 1 195 ? 6.447 13.186 -9.126 1.00 92.31 195 PRO A C 1
ATOM 1534 O O . PRO A 1 195 ? 6.647 12.999 -10.319 1.00 92.31 195 PRO A O 1
ATOM 1537 N N . ASP A 1 196 ? 6.883 14.267 -8.478 1.00 89.44 196 ASP A N 1
ATOM 1538 C CA . ASP A 1 196 ? 7.587 15.388 -9.118 1.00 89.44 196 ASP A CA 1
ATOM 1539 C C . ASP A 1 196 ? 9.116 15.291 -8.938 1.00 89.44 196 ASP A C 1
ATOM 1541 O O . ASP A 1 196 ? 9.848 16.274 -9.063 1.00 89.44 196 ASP A O 1
ATOM 1545 N N . ASN A 1 197 ? 9.623 14.111 -8.566 1.00 89.94 197 ASN A N 1
ATOM 1546 C CA . ASN A 1 197 ? 11.055 13.887 -8.438 1.00 89.94 197 ASN A CA 1
ATOM 1547 C C . ASN A 1 197 ? 11.735 14.009 -9.806 1.00 89.94 197 ASN A C 1
ATOM 1549 O O . ASN A 1 197 ? 11.315 13.348 -10.743 1.00 89.94 197 ASN A O 1
ATOM 1553 N N . GLN A 1 198 ? 12.831 14.762 -9.911 1.00 85.56 198 GLN A N 1
ATOM 1554 C CA . GLN A 1 198 ? 13.518 14.980 -11.191 1.00 85.56 198 GLN A CA 1
ATOM 1555 C C . GLN A 1 198 ? 13.900 13.685 -11.932 1.00 85.56 198 GLN A C 1
ATOM 1557 O O . GLN A 1 198 ? 13.927 13.687 -13.157 1.00 85.56 198 GLN A O 1
ATOM 1562 N N . TYR A 1 199 ? 14.200 12.606 -11.206 1.00 83.25 199 TYR A N 1
ATOM 1563 C CA . TYR A 1 199 ? 14.565 11.315 -11.787 1.00 83.25 199 TYR A CA 1
ATOM 1564 C C . TYR A 1 199 ? 13.349 10.532 -12.306 1.00 83.25 199 TYR A C 1
ATOM 1566 O O . TYR A 1 199 ? 13.452 9.869 -13.327 1.00 83.25 199 TYR A O 1
ATOM 1574 N N . TRP A 1 200 ? 12.195 10.637 -11.638 1.00 83.94 200 TRP A N 1
ATOM 1575 C CA . TRP A 1 200 ? 11.000 9.828 -11.933 1.00 83.94 200 TRP A CA 1
ATOM 1576 C C . TRP A 1 200 ? 9.837 10.607 -12.556 1.00 83.94 200 TRP A C 1
ATOM 1578 O O . TRP A 1 200 ? 8.829 10.010 -12.933 1.00 83.94 200 TRP A O 1
ATOM 1588 N N . GLN A 1 201 ? 9.934 11.935 -12.651 1.00 83.56 201 GLN A N 1
ATOM 1589 C CA . GLN A 1 201 ? 8.845 12.799 -13.115 1.00 83.56 201 GLN A CA 1
ATOM 1590 C C . GLN A 1 201 ? 8.384 12.435 -14.528 1.00 83.56 201 GLN A C 1
ATOM 1592 O O . GLN A 1 201 ? 7.185 12.463 -14.788 1.00 83.56 201 GLN A O 1
ATOM 1597 N N . ASP A 1 202 ? 9.304 12.044 -15.413 1.00 87.75 202 ASP A N 1
ATOM 1598 C CA . ASP A 1 202 ? 8.987 11.710 -16.802 1.00 87.75 202 ASP A CA 1
ATOM 1599 C C . ASP A 1 202 ? 8.271 10.355 -16.876 1.00 87.75 202 ASP A C 1
ATOM 1601 O O . ASP A 1 202 ? 7.204 10.250 -17.487 1.00 87.75 202 ASP A O 1
ATOM 1605 N N . SER A 1 203 ? 8.745 9.352 -16.130 1.00 88.25 203 SER A N 1
ATOM 1606 C CA . SER A 1 203 ? 8.073 8.053 -16.017 1.00 88.25 203 SER A CA 1
ATOM 1607 C C . SER A 1 203 ? 6.676 8.186 -15.397 1.00 88.25 203 SER A C 1
ATOM 1609 O O . SER A 1 203 ? 5.710 7.594 -15.881 1.00 88.25 203 SER A O 1
ATOM 1611 N N . ILE A 1 204 ? 6.532 9.001 -14.347 1.00 91.69 204 ILE A N 1
ATOM 1612 C CA . ILE A 1 204 ? 5.259 9.220 -13.640 1.00 91.69 204 ILE A CA 1
ATOM 1613 C C . ILE A 1 204 ? 4.321 10.144 -14.435 1.00 91.69 204 ILE A C 1
ATOM 1615 O O . ILE A 1 204 ? 3.095 10.063 -14.288 1.00 91.69 204 ILE A O 1
ATOM 1619 N N . ALA A 1 205 ? 4.843 10.995 -15.320 1.00 91.88 205 ALA A N 1
ATOM 1620 C CA . ALA A 1 205 ? 4.033 11.786 -16.244 1.00 91.88 205 ALA A CA 1
ATOM 1621 C C . ALA A 1 205 ? 3.263 10.903 -17.238 1.00 91.88 205 ALA A C 1
ATOM 1623 O O . ALA A 1 205 ? 2.171 11.288 -17.656 1.00 91.88 205 ALA A O 1
ATOM 1624 N N . LEU A 1 206 ? 3.763 9.699 -17.545 1.00 93.12 206 LEU A N 1
ATOM 1625 C CA . LEU A 1 206 ? 3.056 8.708 -18.366 1.00 93.12 206 LEU A CA 1
ATOM 1626 C C . LEU A 1 206 ? 1.852 8.068 -17.655 1.00 93.12 206 LEU A C 1
ATOM 1628 O O . LEU A 1 206 ? 1.092 7.324 -18.283 1.00 93.12 206 LEU A O 1
ATOM 1632 N N . PHE A 1 207 ? 1.697 8.282 -16.344 1.00 96.38 207 PHE A N 1
ATOM 1633 C CA . PHE A 1 207 ? 0.664 7.610 -15.567 1.00 96.38 207 PHE A CA 1
ATOM 1634 C C . PHE A 1 207 ? -0.664 8.352 -15.670 1.00 96.38 207 PHE A C 1
ATOM 1636 O O . PHE A 1 207 ? -0.766 9.544 -15.362 1.00 96.38 207 PHE A O 1
ATOM 1643 N N . GLU A 1 208 ? -1.711 7.596 -15.983 1.00 96.31 208 GLU A N 1
ATOM 1644 C CA . GLU A 1 208 ? -3.088 8.061 -15.856 1.00 96.31 208 GLU A CA 1
ATOM 1645 C C . GLU A 1 208 ? -3.451 8.299 -14.383 1.00 96.31 208 GLU A C 1
ATOM 1647 O O . GLU A 1 208 ? -2.833 7.746 -13.466 1.00 96.31 208 GLU A O 1
ATOM 1652 N N . LEU A 1 209 ? -4.503 9.084 -14.129 1.00 97.06 209 LEU A N 1
ATOM 1653 C CA . LEU A 1 209 ? -4.950 9.368 -12.759 1.00 97.06 209 LEU A CA 1
ATOM 1654 C C . LEU A 1 209 ? -5.207 8.083 -11.953 1.00 97.06 209 LEU A C 1
ATOM 1656 O O . LEU A 1 209 ? -4.798 7.990 -10.799 1.00 97.06 209 LEU A O 1
ATOM 1660 N N . GLU A 1 210 ? -5.837 7.081 -12.567 1.00 97.50 210 GLU A N 1
ATOM 1661 C CA . GLU A 1 210 ? -6.138 5.796 -11.923 1.00 97.50 210 GLU A CA 1
ATOM 1662 C C . GLU A 1 210 ? -4.865 5.023 -11.539 1.00 97.50 210 GLU A C 1
ATOM 1664 O O . GLU A 1 210 ? -4.825 4.370 -10.496 1.00 97.50 210 GLU A O 1
ATOM 1669 N N . GLN A 1 211 ? -3.807 5.133 -12.349 1.00 98.19 211 GLN A N 1
ATOM 1670 C CA . GLN A 1 211 ? -2.506 4.511 -12.090 1.00 98.19 211 GLN A CA 1
ATOM 1671 C C . GLN A 1 211 ? -1.822 5.197 -10.905 1.00 98.19 211 GLN A C 1
ATOM 1673 O O . GLN A 1 211 ? -1.385 4.526 -9.971 1.00 98.19 211 GLN A O 1
ATOM 1678 N N . LYS A 1 212 ? -1.838 6.538 -10.871 1.00 97.94 212 LYS A N 1
ATOM 1679 C CA . LYS A 1 212 ? -1.329 7.316 -9.729 1.00 97.94 212 LYS A CA 1
ATOM 1680 C C . LYS A 1 212 ? -2.088 7.003 -8.440 1.00 97.94 212 LYS A C 1
ATOM 1682 O O . LYS A 1 212 ? -1.476 6.873 -7.384 1.00 97.94 212 LYS A O 1
ATOM 1687 N N . GLN A 1 213 ? -3.409 6.846 -8.522 1.00 98.25 213 GLN A N 1
ATOM 1688 C CA . GLN A 1 213 ? -4.252 6.469 -7.387 1.00 98.25 213 GLN A CA 1
ATOM 1689 C C . GLN A 1 213 ? -3.929 5.068 -6.859 1.00 98.25 213 GLN A C 1
ATOM 1691 O O . GLN A 1 213 ? -3.859 4.883 -5.644 1.00 98.25 213 GLN A O 1
ATOM 1696 N N . ALA A 1 214 ? -3.703 4.090 -7.741 1.00 98.25 214 ALA A N 1
ATOM 1697 C CA . ALA A 1 214 ? -3.316 2.738 -7.341 1.00 98.25 214 ALA A CA 1
ATOM 1698 C C . ALA A 1 214 ? -1.931 2.712 -6.671 1.00 98.25 214 ALA A C 1
ATOM 1700 O O . ALA A 1 214 ? -1.774 2.093 -5.619 1.00 98.25 214 ALA A O 1
ATOM 1701 N N . THR A 1 215 ? -0.955 3.445 -7.215 1.00 98.00 215 THR A N 1
ATOM 1702 C CA . THR A 1 215 ? 0.383 3.590 -6.619 1.00 98.00 215 THR A CA 1
ATOM 1703 C C . THR A 1 215 ? 0.335 4.301 -5.264 1.00 98.00 215 THR A C 1
ATOM 1705 O O . THR A 1 215 ? 0.945 3.846 -4.299 1.00 98.00 215 THR A O 1
ATOM 1708 N N . ALA A 1 216 ? -0.442 5.378 -5.138 1.00 98.00 216 ALA A N 1
ATOM 1709 C CA . ALA A 1 216 ? -0.610 6.074 -3.866 1.00 98.00 216 ALA A CA 1
ATOM 1710 C C . ALA A 1 216 ? -1.330 5.213 -2.814 1.00 98.00 216 ALA A C 1
ATOM 1712 O O . ALA A 1 216 ? -0.972 5.253 -1.639 1.00 98.00 216 ALA A O 1
ATOM 1713 N N . ALA A 1 217 ? -2.314 4.408 -3.227 1.00 97.62 217 ALA A N 1
ATOM 1714 C CA . ALA A 1 217 ? -2.982 3.449 -2.351 1.00 97.62 217 ALA A CA 1
ATOM 1715 C C . ALA A 1 217 ? -2.016 2.371 -1.835 1.00 97.62 217 ALA A C 1
ATOM 1717 O O . ALA A 1 217 ? -2.052 2.049 -0.649 1.00 97.62 217 ALA A O 1
ATOM 1718 N N . PHE A 1 218 ? -1.126 1.864 -2.697 1.00 96.25 218 PHE A N 1
ATOM 1719 C CA . PHE A 1 218 ? -0.044 0.961 -2.300 1.00 96.25 218 PHE A CA 1
ATOM 1720 C C . PHE A 1 218 ? 0.851 1.608 -1.234 1.00 96.25 218 PHE A C 1
ATOM 1722 O O . PHE A 1 218 ? 0.995 1.049 -0.151 1.00 96.25 218 PHE A O 1
ATOM 1729 N N . LEU A 1 219 ? 1.370 2.817 -1.481 1.00 95.81 219 LEU A N 1
ATOM 1730 C CA . LEU A 1 219 ? 2.217 3.522 -0.509 1.00 95.81 219 LEU A CA 1
ATOM 1731 C C . LEU A 1 219 ? 1.495 3.763 0.820 1.00 95.81 219 LEU A C 1
ATOM 1733 O O . LEU A 1 219 ? 2.099 3.601 1.873 1.00 95.81 219 LEU A O 1
ATOM 1737 N N . GLN A 1 220 ? 0.209 4.120 0.791 1.00 95.12 220 GLN A N 1
ATOM 1738 C CA . GLN A 1 220 ? -0.570 4.323 2.012 1.00 95.12 220 GLN A CA 1
ATOM 1739 C C . GLN A 1 220 ? -0.746 3.028 2.811 1.00 95.12 220 GLN A C 1
ATOM 1741 O O . GLN A 1 220 ? -0.652 3.069 4.032 1.00 95.12 220 GLN A O 1
ATOM 1746 N N . LEU A 1 221 ? -0.949 1.882 2.152 1.00 92.69 221 LEU A N 1
ATOM 1747 C CA . LEU A 1 221 ? -0.995 0.592 2.842 1.00 92.69 221 LEU A CA 1
ATOM 1748 C C . LEU A 1 221 ? 0.347 0.281 3.519 1.00 92.69 221 LEU A C 1
ATOM 1750 O O . LEU A 1 221 ? 0.362 -0.048 4.701 1.00 92.69 221 LEU A O 1
ATOM 1754 N N . ILE A 1 222 ? 1.462 0.422 2.794 1.00 91.00 222 ILE A N 1
ATOM 1755 C CA . ILE A 1 222 ? 2.803 0.170 3.345 1.00 91.00 222 ILE A CA 1
ATOM 1756 C C . ILE A 1 222 ? 3.093 1.119 4.514 1.00 91.00 222 ILE A C 1
ATOM 1758 O O . ILE A 1 222 ? 3.510 0.673 5.574 1.00 91.00 222 ILE A O 1
ATOM 1762 N N . ALA A 1 223 ? 2.790 2.409 4.368 1.00 90.06 223 ALA A N 1
ATOM 1763 C CA . ALA A 1 223 ? 2.966 3.410 5.419 1.00 90.06 223 ALA A CA 1
ATOM 1764 C C . ALA A 1 223 ? 2.167 3.117 6.701 1.00 90.06 223 ALA A C 1
ATOM 1766 O O . ALA A 1 223 ? 2.549 3.586 7.768 1.00 90.06 223 ALA A O 1
ATOM 1767 N N . THR A 1 224 ? 1.046 2.399 6.594 1.00 87.31 224 THR A N 1
ATOM 1768 C CA . THR A 1 224 ? 0.172 2.085 7.732 1.00 87.31 224 THR A CA 1
ATOM 1769 C C . THR A 1 224 ? 0.493 0.737 8.376 1.00 87.31 224 THR A C 1
ATOM 1771 O O . THR A 1 224 ? 0.249 0.577 9.567 1.00 87.31 224 THR A O 1
ATOM 1774 N N . PHE A 1 225 ? 0.990 -0.239 7.613 1.00 85.12 225 PHE A N 1
ATOM 1775 C CA . PHE A 1 225 ? 1.052 -1.636 8.057 1.00 85.12 225 PHE A CA 1
ATOM 1776 C C . PHE A 1 225 ? 2.439 -2.292 7.961 1.00 85.12 225 PHE A C 1
ATOM 1778 O O . PHE A 1 225 ? 2.577 -3.430 8.403 1.00 85.12 225 PHE A O 1
ATOM 1785 N N . ALA A 1 226 ? 3.444 -1.635 7.374 1.00 82.06 226 ALA A N 1
ATOM 1786 C CA . ALA A 1 226 ? 4.815 -2.148 7.330 1.00 82.06 226 ALA A CA 1
ATOM 1787 C C . ALA A 1 226 ? 5.630 -1.712 8.554 1.00 82.06 226 ALA A C 1
ATOM 1789 O O . ALA A 1 226 ? 5.247 -0.771 9.240 1.00 82.06 226 ALA A O 1
ATOM 1790 N N . GLU A 1 227 ? 6.766 -2.372 8.780 1.00 75.06 227 GLU A N 1
ATOM 1791 C CA . GLU A 1 227 ? 7.753 -1.984 9.795 1.00 75.06 227 GLU A CA 1
ATOM 1792 C C . GLU A 1 227 ? 8.416 -0.631 9.496 1.00 75.06 227 GLU A C 1
ATOM 1794 O O . GLU A 1 227 ? 8.376 -0.137 8.363 1.00 75.06 227 GLU A O 1
ATOM 1799 N N . ASP A 1 228 ? 9.084 -0.058 10.501 1.00 72.50 228 ASP A N 1
ATOM 1800 C CA . ASP A 1 228 ? 9.549 1.335 10.521 1.00 72.50 228 ASP A CA 1
ATOM 1801 C C . ASP A 1 228 ? 10.347 1.775 9.298 1.00 72.50 228 ASP A C 1
ATOM 1803 O O . ASP A 1 228 ? 10.142 2.878 8.781 1.00 72.50 228 ASP A O 1
ATOM 1807 N N . SER A 1 229 ? 11.266 0.938 8.814 1.00 80.19 229 SER A N 1
ATOM 1808 C CA . SER A 1 229 ? 12.111 1.286 7.670 1.00 80.19 229 SER A CA 1
ATOM 1809 C C . SER A 1 229 ? 11.268 1.463 6.401 1.00 80.19 229 SER A C 1
ATOM 1811 O O . SER A 1 229 ? 11.301 2.526 5.773 1.00 80.19 229 SER A O 1
ATOM 1813 N N . HIS A 1 230 ? 10.451 0.466 6.056 1.00 85.88 230 HIS A N 1
ATOM 1814 C CA . HIS A 1 230 ? 9.568 0.486 4.891 1.00 85.88 230 HIS A CA 1
ATOM 1815 C C . HIS A 1 230 ? 8.450 1.526 5.030 1.00 85.88 230 HIS A C 1
ATOM 1817 O O . HIS A 1 230 ? 8.197 2.299 4.097 1.00 85.88 230 HIS A O 1
ATOM 1823 N N . ALA A 1 231 ? 7.815 1.604 6.203 1.00 87.06 231 ALA A N 1
ATOM 1824 C CA . ALA A 1 231 ? 6.806 2.614 6.495 1.00 87.06 231 ALA A CA 1
ATOM 1825 C C . ALA A 1 231 ? 7.387 4.028 6.344 1.00 87.06 231 ALA A C 1
ATOM 1827 O O . ALA A 1 231 ? 6.760 4.898 5.734 1.00 87.06 231 ALA A O 1
ATOM 1828 N N . GLY A 1 232 ? 8.623 4.248 6.801 1.00 88.94 232 GLY A N 1
ATOM 1829 C CA . GLY A 1 232 ? 9.350 5.506 6.663 1.00 88.94 232 GLY A CA 1
ATOM 1830 C C . GLY A 1 232 ? 9.549 5.942 5.208 1.00 88.94 232 GLY A C 1
ATOM 1831 O O . GLY A 1 232 ? 9.261 7.096 4.868 1.00 88.94 232 GLY A O 1
ATOM 1832 N N . TYR A 1 233 ? 9.983 5.036 4.324 1.00 91.31 233 TYR A N 1
ATOM 1833 C CA . TYR A 1 233 ? 10.127 5.336 2.892 1.00 91.31 233 TYR A CA 1
ATOM 1834 C C . TYR A 1 233 ? 8.780 5.625 2.220 1.00 91.31 233 TYR A C 1
ATOM 1836 O O . TYR A 1 233 ? 8.655 6.600 1.471 1.00 91.31 233 TYR A O 1
ATOM 1844 N N . ALA A 1 2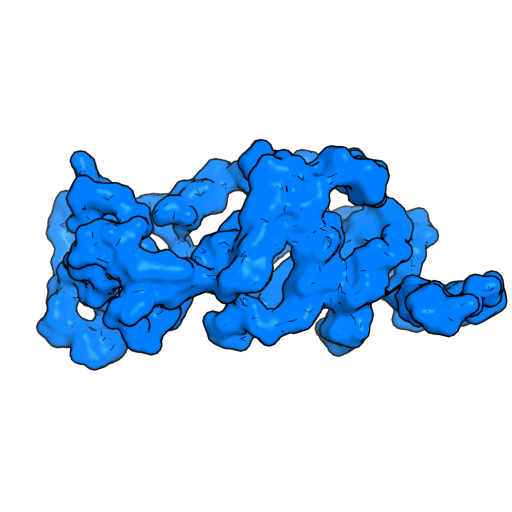34 ? 7.745 4.843 2.532 1.00 92.88 234 ALA A N 1
ATOM 1845 C CA . ALA A 1 234 ? 6.406 5.073 2.002 1.00 92.88 234 ALA A CA 1
ATOM 1846 C C . ALA A 1 234 ? 5.840 6.435 2.453 1.00 92.88 234 ALA A C 1
ATOM 1848 O O . ALA A 1 234 ? 5.375 7.230 1.629 1.00 92.88 234 ALA A O 1
ATOM 1849 N N . LEU A 1 235 ? 5.968 6.766 3.744 1.00 93.38 235 LEU A N 1
ATOM 1850 C CA . LEU A 1 235 ? 5.578 8.061 4.310 1.00 93.38 235 LEU A CA 1
ATOM 1851 C C . LEU A 1 235 ? 6.347 9.225 3.682 1.00 93.38 235 LEU A C 1
ATOM 1853 O O . LEU A 1 235 ? 5.770 10.291 3.444 1.00 93.38 235 LEU A O 1
ATOM 1857 N N . LYS A 1 236 ? 7.640 9.046 3.403 1.00 95.00 236 LYS A N 1
ATOM 1858 C CA . LYS A 1 236 ? 8.465 10.041 2.709 1.00 95.00 236 LYS A CA 1
ATOM 1859 C C . LYS A 1 236 ? 7.905 10.335 1.315 1.00 95.00 236 LYS A C 1
ATOM 1861 O O . LYS A 1 236 ? 7.692 11.507 1.003 1.00 95.00 236 LYS A O 1
ATOM 1866 N N . GLY A 1 237 ? 7.586 9.307 0.526 1.00 96.00 237 GLY A N 1
ATOM 1867 C CA . GLY A 1 237 ? 6.958 9.468 -0.791 1.00 96.00 237 GLY A CA 1
ATOM 1868 C C . GLY A 1 237 ? 5.593 10.161 -0.718 1.00 96.00 237 GLY A C 1
ATOM 1869 O O . GLY A 1 237 ? 5.334 11.112 -1.460 1.00 96.00 237 GLY A O 1
ATOM 1870 N N . LEU A 1 238 ? 4.740 9.754 0.231 1.00 96.62 238 LEU A N 1
ATOM 1871 C CA . LEU A 1 238 ? 3.435 10.382 0.485 1.00 96.62 238 LEU A CA 1
ATOM 1872 C C . LEU A 1 238 ? 3.563 11.879 0.789 1.00 96.62 238 LEU A C 1
ATOM 1874 O O . LEU A 1 238 ? 2.863 12.691 0.175 1.00 96.62 238 LEU A O 1
ATOM 1878 N N . LYS A 1 239 ? 4.494 12.259 1.674 1.00 96.62 239 LYS A N 1
ATOM 1879 C CA . LYS A 1 239 ? 4.781 13.661 2.028 1.00 96.62 239 LYS A CA 1
ATOM 1880 C C . LYS A 1 239 ? 5.314 14.480 0.850 1.00 96.62 239 LYS A C 1
ATOM 1882 O O . LYS A 1 239 ? 5.109 15.690 0.826 1.00 96.62 239 LYS A O 1
ATOM 1887 N N . LYS A 1 240 ? 5.958 13.839 -0.127 1.00 96.25 240 LYS A N 1
ATOM 1888 C CA . LYS A 1 240 ? 6.504 14.477 -1.335 1.00 96.25 240 LYS A CA 1
ATOM 1889 C C . LYS A 1 240 ? 5.538 14.528 -2.524 1.00 96.25 240 LYS A C 1
ATOM 1891 O O . LYS A 1 240 ? 5.969 14.796 -3.637 1.00 96.25 240 LYS A O 1
ATOM 1896 N N . GLY A 1 241 ? 4.244 14.292 -2.311 1.00 96.31 241 GLY A N 1
ATOM 1897 C CA . GLY A 1 241 ? 3.204 14.567 -3.311 1.00 96.31 241 GLY A CA 1
ATOM 1898 C C . GLY A 1 241 ? 2.264 13.398 -3.579 1.00 96.31 241 GLY A C 1
ATOM 1899 O O . GLY A 1 241 ? 1.116 13.626 -3.958 1.00 96.31 241 GLY A O 1
ATOM 1900 N N . TRP A 1 242 ? 2.672 12.155 -3.291 1.00 97.38 242 TRP A N 1
ATOM 1901 C CA . TRP A 1 242 ? 1.803 10.992 -3.514 1.00 97.38 242 TRP A CA 1
ATOM 1902 C C . TRP A 1 242 ? 0.495 11.049 -2.705 1.00 97.38 242 TRP A C 1
ATOM 1904 O O . TRP A 1 242 ? -0.531 10.560 -3.173 1.00 97.38 242 TRP A O 1
ATOM 1914 N N . ASN A 1 243 ? 0.474 11.726 -1.548 1.00 96.75 243 ASN A N 1
ATOM 1915 C CA . ASN A 1 243 ? -0.736 11.895 -0.731 1.00 96.75 243 ASN A CA 1
ATOM 1916 C C . ASN A 1 243 ? -1.898 12.613 -1.462 1.00 96.75 243 ASN A C 1
ATOM 1918 O O . ASN A 1 243 ? -3.072 12.427 -1.115 1.00 96.75 243 ASN A O 1
ATOM 1922 N N . ALA A 1 244 ? -1.596 13.414 -2.492 1.00 96.81 244 ALA A N 1
ATOM 1923 C CA . ALA A 1 244 ? -2.611 14.067 -3.322 1.00 96.81 244 ALA A CA 1
ATOM 1924 C C . ALA A 1 244 ? -3.445 13.059 -4.133 1.00 96.81 244 ALA A C 1
ATOM 1926 O O . ALA A 1 244 ? -4.598 13.336 -4.458 1.00 96.81 244 ALA A O 1
ATOM 1927 N N . PHE A 1 245 ? -2.885 11.879 -4.411 1.00 97.69 245 PHE A N 1
ATOM 1928 C CA . PHE A 1 245 ? -3.518 10.831 -5.209 1.00 97.69 245 PHE A CA 1
ATOM 1929 C C . PHE A 1 245 ? -4.111 9.699 -4.365 1.00 97.69 245 PHE A C 1
ATOM 1931 O O . PHE A 1 245 ? -4.770 8.827 -4.922 1.00 97.69 245 PHE A O 1
ATOM 1938 N N . VAL A 1 246 ? -3.928 9.689 -3.040 1.00 97.50 246 VAL A N 1
ATOM 1939 C CA . VAL A 1 246 ? -4.489 8.627 -2.187 1.00 97.50 246 VAL A CA 1
ATOM 1940 C C . VAL A 1 246 ? -6.027 8.681 -2.242 1.00 97.50 246 VAL A C 1
ATOM 1942 O O . VAL A 1 246 ? -6.609 9.711 -1.869 1.00 97.50 246 VAL A O 1
ATOM 1945 N N . PRO A 1 247 ? -6.706 7.598 -2.672 1.00 95.81 247 PRO A N 1
ATOM 1946 C CA . PRO A 1 247 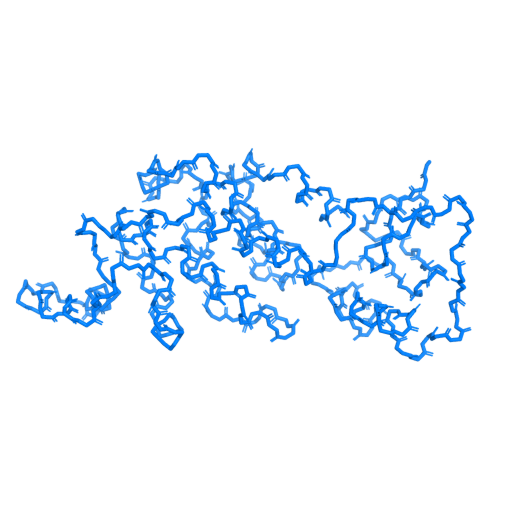? -8.163 7.563 -2.746 1.00 95.81 247 PRO A CA 1
ATOM 1947 C C . PRO A 1 247 ? -8.828 7.776 -1.382 1.00 95.81 247 PRO A C 1
ATOM 1949 O O . PRO A 1 247 ? -8.328 7.309 -0.360 1.00 95.81 247 PRO A O 1
ATOM 1952 N N . ALA A 1 248 ? -10.000 8.418 -1.365 1.00 91.81 248 ALA A N 1
ATOM 1953 C CA . ALA A 1 248 ? -10.728 8.714 -0.126 1.00 91.81 248 ALA A CA 1
ATOM 1954 C C . ALA A 1 248 ? -11.006 7.457 0.715 1.00 91.81 248 ALA A C 1
ATOM 1956 O O . ALA A 1 248 ? -10.734 7.453 1.910 1.00 91.81 248 ALA A O 1
ATOM 1957 N N . TYR A 1 249 ? -11.442 6.365 0.078 1.00 89.06 249 TYR A N 1
ATOM 1958 C CA . TYR A 1 249 ? -11.730 5.109 0.777 1.00 89.06 249 TYR A CA 1
ATOM 1959 C C . TYR A 1 249 ? -10.487 4.474 1.420 1.00 89.06 249 TYR A C 1
ATOM 1961 O O . TYR A 1 249 ? -10.622 3.752 2.400 1.00 89.06 249 TYR A O 1
ATOM 1969 N N . ILE A 1 250 ? -9.288 4.731 0.877 1.00 92.19 250 ILE A N 1
ATOM 1970 C CA . ILE A 1 250 ? -8.036 4.275 1.488 1.00 92.19 250 ILE A CA 1
ATOM 1971 C C . ILE A 1 250 ? -7.767 5.109 2.734 1.00 92.19 250 ILE A C 1
ATOM 1973 O O . ILE A 1 250 ? -7.580 4.530 3.794 1.00 92.19 250 ILE A O 1
ATOM 1977 N N . LYS A 1 251 ? -7.831 6.447 2.625 1.00 88.25 251 LYS A N 1
ATOM 1978 C CA . LYS A 1 251 ? -7.648 7.347 3.777 1.00 88.25 251 LYS A CA 1
ATOM 1979 C C . LYS A 1 251 ? -8.572 6.941 4.914 1.00 88.25 251 LYS A C 1
ATOM 1981 O O . LYS A 1 251 ? -8.119 6.769 6.029 1.00 88.25 251 LYS A O 1
ATOM 1986 N N . GLU A 1 252 ? -9.848 6.730 4.617 1.00 85.94 252 GLU A N 1
ATOM 1987 C CA . GLU A 1 252 ? -10.848 6.370 5.622 1.00 85.94 252 GLU A CA 1
ATOM 1988 C C . GLU A 1 252 ? -10.639 4.983 6.250 1.00 85.94 252 GLU A C 1
ATOM 1990 O O . GLU A 1 252 ? -11.055 4.780 7.389 1.00 85.94 252 GLU A O 1
ATOM 1995 N N . ALA A 1 253 ? -10.016 4.045 5.529 1.00 85.38 253 ALA A N 1
ATOM 1996 C CA . ALA A 1 253 ? -9.708 2.703 6.021 1.00 85.38 253 ALA A CA 1
ATOM 1997 C C . ALA A 1 253 ? -8.402 2.634 6.831 1.00 85.38 253 ALA A C 1
ATOM 1999 O O . ALA A 1 253 ? -8.213 1.680 7.581 1.00 85.38 253 ALA A O 1
ATOM 2000 N N . THR A 1 254 ? -7.513 3.620 6.677 1.00 78.31 254 THR A N 1
ATOM 2001 C CA . THR A 1 254 ? -6.197 3.690 7.335 1.00 78.31 254 THR A CA 1
ATOM 2002 C C . THR A 1 254 ? -6.097 4.804 8.387 1.00 78.31 254 THR A C 1
ATOM 2004 O O . THR A 1 254 ? -4.987 5.221 8.716 1.00 78.31 254 THR A O 1
ATOM 2007 N N . LEU A 1 255 ? -7.238 5.335 8.844 1.00 63.22 255 LEU A N 1
ATOM 2008 C CA .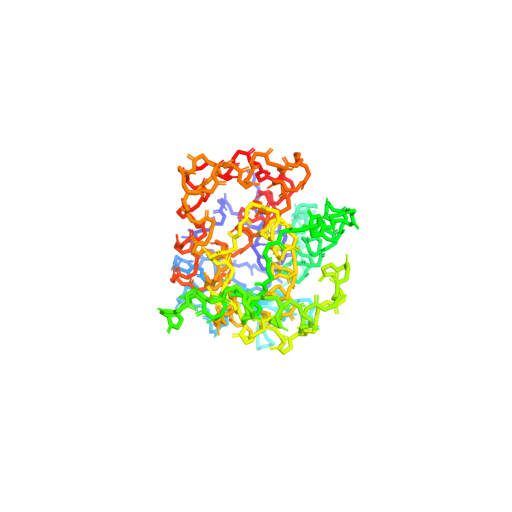 LEU A 1 255 ? -7.353 6.341 9.913 1.00 63.22 255 LEU A CA 1
ATOM 2009 C C . LEU A 1 255 ? -7.370 5.717 11.310 1.00 63.22 255 LEU A C 1
ATOM 2011 O O . LEU A 1 255 ? -7.954 4.620 11.466 1.00 63.22 255 LEU A O 1
#

Secondary structure (DSSP, 8-state):
--EE-TTT-BEEESS-SSS--PBPTTT--B---SSTT--SSSSS-HHHHHHHHHHHSSSSGGGGGG--PPPTT-PBPTT---HHHHHHHHHHHHHHHTTT---TTPPPHHHHHHHHTT---HHHHHHHHTT---SSGGGS-HHHHHHTGGGGGG--HHHHHHHHHHHHHHHHHH--SS---HHHHHHHHHHTT-TT-TTTHHHHHT--HHHHHHHHHHHHHHHHHS-HHHHHHHHHHHHTTGGGG--HHHHHH--

pLDDT: mean 89.42, std 10.15, range [52.53, 98.38]

Radius of gyration: 20.49 Å; Cα contacts (8 Å, |Δi|>4): 440; chains: 1; bounding box: 56×32×56 Å

Solvent-accessible surface area (backbone atoms only — not comparable to full-atom values): 13612 Å² total; per-residue (Å²): 121,64,23,49,37,86,52,76,18,32,23,73,30,82,54,71,68,85,35,72,62,47,66,34,59,45,30,59,46,62,33,34,58,61,58,48,38,42,33,80,74,59,99,56,36,54,64,54,17,24,53,30,26,77,75,59,50,5,33,41,74,88,45,44,88,69,36,43,82,71,54,92,85,30,50,62,46,91,49,52,49,50,64,70,59,46,51,52,53,48,44,54,38,37,54,62,50,49,66,82,50,49,40,88,84,34,52,43,63,58,34,34,53,42,52,80,70,76,56,94,44,74,69,57,44,60,57,28,42,69,79,59,78,64,71,40,43,86,69,56,54,68,69,55,50,63,71,43,23,72,31,55,66,65,42,43,48,42,14,34,62,25,47,48,58,36,46,57,43,47,38,65,73,64,56,63,96,55,59,83,48,74,48,44,49,23,55,34,70,62,41,32,60,16,57,78,21,88,89,42,27,69,34,49,64,73,48,50,72,58,39,45,23,32,53,21,41,50,34,52,50,38,41,56,55,15,41,66,72,60,12,48,36,23,44,44,7,33,75,45,51,31,56,81,37,40,44,68,70,52,55,58,37,73,100

Sequence (255 aa):
MLHPCPCCGYRTYTLPAGGTMQLCPVCFWEDAPGEAPYNGSNEVSLIQAQRHYLIHGACEAQFQGETRAPLTEEVRSTNWLSFDMLREKIIVSIERSFHKVAREGGTTLHQMDLVDGCCFEEKAMKAAEANDPETRWQDIPADKLSRFHGSLAFLDDLGFRFYLPAFMRHALMTAFPDIEHAEVDGVLWSLDGGPDNQYWQDSIALFELEQKQATAAFLQLIATFAEDSHAGYALKGLKKGWNAFVPAYIKEATL